Protein AF-A0A961I6G3-F1 (afdb_monomer)

pLDDT: mean 78.19, std 20.03, range [36.41, 98.75]

Radius of gyration: 23.97 Å; Cα contacts (8 Å, |Δi|>4): 385; chains: 1; bounding box: 72×30×76 Å

Nearest PDB structures (foldseek):
  5i7d-assembly1_A  TM=1.508E-01  e=1.107E+00  Homo sapiens

Secondary structure (DSSP, 8-state):
-HHHHHHHHHHHHHHHHHHHHHHH--SSPPPHHHHHHHHHHHHHHHHHHHHHHHHHHTT--S-SSHHHHHHIIIIIIIHHHHHHHHHHHHHTGGGSTT--SHHHHHHHHHHHHHHHHHHHHHHHHHHH-HHHHHHHHHTHHHHHHHHHHHHHHHHHHHHHS---HHHIIIIIIHHHHHHHHHHHHHHHT--HHHHHHHHHHHHHHHHHHHHHHHHHHHHHHHHHHHHHHHHHHHHHTS------PPPPPPPPPP-TTHHHHHHHHHHHHHHHHHHHHHHHHHHHHHHHHHHTTSS--TT-HHHHHHIIIIIHHHHHHHHHHHHHHHHHHHHS--

Structure (mmCIF, N/CA/C/O backbone):
data_AF-A0A961I6G3-F1
#
_entry.id   AF-A0A961I6G3-F1
#
loop_
_atom_site.group_PDB
_atom_site.id
_atom_site.type_symbol
_atom_site.label_atom_id
_atom_site.label_alt_id
_atom_site.label_comp_id
_atom_site.label_asym_id
_atom_site.label_entity_id
_atom_site.label_seq_id
_atom_site.pdbx_PDB_ins_code
_atom_site.Cartn_x
_atom_site.Cartn_y
_atom_site.Cartn_z
_atom_site.occupancy
_atom_site.B_iso_or_equiv
_atom_site.auth_seq_id
_atom_site.auth_comp_id
_atom_site.auth_asym_id
_atom_site.auth_atom_id
_atom_site.pdbx_PDB_model_num
ATOM 1 N N . MET A 1 1 ? -12.348 -12.747 -27.873 1.00 59.53 1 MET A N 1
ATOM 2 C CA . MET A 1 1 ? -11.809 -13.654 -26.832 1.00 59.53 1 MET A CA 1
ATOM 3 C C . MET A 1 1 ? -10.531 -13.118 -26.191 1.00 59.53 1 MET A C 1
ATOM 5 O O . MET A 1 1 ? -10.497 -13.062 -24.972 1.00 59.53 1 MET A O 1
ATOM 9 N N . ALA A 1 2 ? -9.532 -12.653 -26.958 1.00 74.25 2 ALA A N 1
ATOM 10 C CA . ALA A 1 2 ? -8.276 -12.124 -26.400 1.00 74.25 2 ALA A CA 1
ATOM 11 C C . ALA A 1 2 ? -8.464 -10.912 -25.461 1.00 74.25 2 ALA A C 1
ATOM 13 O O . ALA A 1 2 ? -7.986 -10.944 -24.335 1.00 74.25 2 ALA A O 1
ATOM 14 N N . ILE A 1 3 ? -9.236 -9.897 -25.875 1.00 76.75 3 ILE A N 1
ATOM 15 C CA . ILE A 1 3 ? -9.466 -8.681 -25.067 1.00 76.75 3 ILE A CA 1
ATOM 16 C C . ILE A 1 3 ? -10.152 -9.014 -23.736 1.00 76.75 3 ILE A C 1
ATOM 18 O O . ILE A 1 3 ? -9.684 -8.598 -22.687 1.00 76.75 3 ILE A O 1
ATOM 22 N N . VAL A 1 4 ? -11.203 -9.842 -23.760 1.00 80.31 4 VAL A N 1
ATOM 23 C CA . VAL A 1 4 ? -11.908 -10.279 -22.541 1.00 80.31 4 VAL A CA 1
ATOM 24 C C . VAL A 1 4 ? -10.962 -11.009 -21.580 1.00 80.31 4 VAL A C 1
ATOM 26 O O . VAL A 1 4 ? -10.990 -10.744 -20.383 1.00 80.31 4 VAL A O 1
ATOM 29 N N . GLY A 1 5 ? -10.094 -11.889 -22.093 1.00 80.06 5 GLY A N 1
ATOM 30 C CA . GLY A 1 5 ? -9.101 -12.594 -21.276 1.00 80.06 5 GLY A CA 1
ATOM 31 C C . GLY A 1 5 ? -8.076 -11.657 -20.631 1.00 80.06 5 GLY A C 1
ATOM 32 O O . GLY A 1 5 ? -7.777 -11.808 -19.450 1.00 80.06 5 GLY A O 1
ATOM 33 N N . LEU A 1 6 ? -7.589 -10.661 -21.375 1.00 82.00 6 LEU A N 1
ATOM 34 C CA . LEU A 1 6 ? -6.650 -9.650 -20.878 1.00 82.00 6 LEU A CA 1
ATOM 35 C C . LEU A 1 6 ? -7.291 -8.746 -19.821 1.00 82.00 6 LEU A C 1
ATOM 37 O O . LEU A 1 6 ? -6.699 -8.515 -18.771 1.00 82.00 6 LEU A O 1
ATOM 41 N N . THR A 1 7 ? -8.525 -8.293 -20.051 1.00 80.50 7 THR A N 1
ATOM 42 C CA . THR A 1 7 ? -9.262 -7.488 -19.073 1.00 80.50 7 THR A CA 1
ATOM 43 C C . THR A 1 7 ? -9.502 -8.271 -17.783 1.00 80.50 7 THR A C 1
ATOM 45 O O . THR A 1 7 ? -9.266 -7.749 -16.698 1.00 80.50 7 THR A O 1
ATOM 48 N N . LEU A 1 8 ? -9.911 -9.541 -17.868 1.00 85.00 8 LEU A N 1
ATOM 49 C CA . LEU A 1 8 ? -10.091 -10.375 -16.677 1.00 85.00 8 LEU A CA 1
ATOM 50 C C . LEU A 1 8 ? -8.774 -10.599 -15.929 1.00 85.00 8 LEU A C 1
ATOM 52 O O . LEU A 1 8 ? -8.754 -10.482 -14.707 1.00 85.00 8 LEU A O 1
ATOM 56 N N . LEU A 1 9 ? -7.680 -10.873 -16.644 1.00 85.00 9 LEU A N 1
ATOM 57 C CA . LEU A 1 9 ? -6.351 -11.033 -16.051 1.00 85.00 9 LEU A CA 1
ATOM 58 C C . LEU A 1 9 ? -5.880 -9.757 -15.342 1.00 85.00 9 LEU A C 1
ATOM 60 O O . LEU A 1 9 ? -5.247 -9.840 -14.292 1.00 85.00 9 LEU A O 1
ATOM 64 N N . ALA A 1 10 ? -6.215 -8.588 -15.886 1.00 86.81 10 ALA A N 1
ATOM 65 C CA . ALA A 1 10 ? -5.848 -7.315 -15.291 1.00 86.81 10 ALA A CA 1
ATOM 66 C C . ALA A 1 10 ? -6.634 -7.009 -14.001 1.00 86.81 10 ALA A C 1
ATOM 68 O O . ALA A 1 10 ? -6.047 -6.553 -13.019 1.00 86.81 10 ALA A O 1
ATOM 69 N N . LEU A 1 11 ? -7.941 -7.305 -13.991 1.00 90.88 11 LEU A N 1
ATOM 70 C CA . LEU A 1 11 ? -8.856 -6.996 -12.884 1.00 90.88 11 LEU A CA 1
ATOM 71 C C . LEU A 1 11 ? -8.826 -8.025 -11.743 1.00 90.88 11 LEU A C 1
ATOM 73 O O . LEU A 1 11 ? -8.929 -7.669 -10.568 1.00 90.88 11 LEU A O 1
ATOM 77 N N . ALA A 1 12 ? -8.710 -9.312 -12.080 1.00 92.75 12 ALA A N 1
ATOM 78 C CA . ALA A 1 12 ? -8.834 -10.413 -11.130 1.00 92.75 12 ALA A CA 1
ATOM 79 C C . ALA A 1 12 ? -7.893 -10.339 -9.912 1.00 92.75 12 ALA A C 1
ATOM 81 O O . ALA A 1 12 ? -8.395 -10.546 -8.804 1.00 92.75 12 ALA A O 1
ATOM 82 N N . PRO A 1 13 ? -6.577 -10.056 -10.039 1.00 92.75 13 PRO A N 1
ATOM 83 C CA . PRO A 1 13 ? -5.676 -10.100 -8.888 1.00 92.75 13 PRO A CA 1
ATOM 84 C C . PRO A 1 13 ? -6.010 -9.030 -7.843 1.00 92.75 13 PRO A C 1
ATOM 86 O O . PRO A 1 13 ? -6.041 -9.334 -6.651 1.00 92.75 13 PRO A O 1
ATOM 89 N N . GLY A 1 14 ? -6.338 -7.807 -8.271 1.00 94.56 14 GLY A N 1
ATOM 90 C CA . GLY A 1 14 ? -6.717 -6.733 -7.353 1.00 94.56 14 GLY A CA 1
ATOM 91 C C . GLY A 1 14 ? -8.012 -7.051 -6.608 1.00 94.56 14 GLY A C 1
ATOM 92 O O . GLY A 1 14 ? -8.047 -6.996 -5.380 1.00 94.56 14 GLY A O 1
ATOM 93 N N . ILE A 1 15 ? -9.051 -7.489 -7.328 1.00 94.62 15 ILE A N 1
ATOM 94 C CA . ILE A 1 15 ? -10.332 -7.895 -6.724 1.00 94.62 15 ILE A CA 1
ATOM 95 C C . ILE A 1 15 ? -10.131 -9.058 -5.743 1.00 94.62 15 ILE A C 1
ATOM 97 O O . ILE A 1 15 ? -10.657 -9.034 -4.628 1.00 94.62 15 ILE A O 1
ATOM 101 N N . PHE A 1 16 ? -9.351 -10.068 -6.133 1.00 96.62 16 PHE A N 1
ATOM 102 C CA . PHE A 1 16 ? -9.040 -11.214 -5.282 1.00 96.62 16 PHE A CA 1
ATOM 103 C C . PHE A 1 16 ? -8.374 -10.784 -3.972 1.00 96.62 16 PHE A C 1
ATOM 105 O O . PHE A 1 16 ? -8.777 -11.245 -2.903 1.00 96.62 16 PHE A O 1
ATOM 112 N N . LEU A 1 17 ? -7.390 -9.884 -4.034 1.00 95.88 17 LEU A N 1
ATOM 113 C CA . LEU A 1 17 ? -6.676 -9.417 -2.849 1.00 95.88 17 LEU A CA 1
ATOM 114 C C . LEU A 1 17 ? -7.557 -8.562 -1.933 1.00 95.88 17 LEU A C 1
ATOM 116 O O . LEU A 1 17 ? -7.486 -8.728 -0.717 1.00 95.88 17 LEU A O 1
ATOM 120 N N . VAL A 1 18 ? -8.453 -7.730 -2.474 1.00 95.06 18 VAL A N 1
ATOM 121 C CA . VAL A 1 18 ? -9.451 -7.018 -1.654 1.00 95.06 18 VAL A CA 1
ATOM 122 C C . VAL A 1 18 ? -10.334 -8.001 -0.895 1.00 95.06 18 VAL A C 1
ATOM 124 O O . VAL A 1 18 ? -10.504 -7.878 0.318 1.00 95.06 18 VAL A O 1
ATOM 127 N N . ILE A 1 19 ? -10.857 -9.018 -1.586 1.00 94.19 19 ILE A N 1
ATOM 128 C CA . ILE A 1 19 ? -11.668 -10.065 -0.956 1.00 94.19 19 ILE A CA 1
ATOM 129 C C . ILE A 1 19 ? -10.848 -10.818 0.098 1.00 94.19 19 ILE A C 1
ATOM 131 O O . ILE A 1 19 ? -11.370 -11.160 1.159 1.00 94.19 19 ILE A O 1
ATOM 135 N N . TYR A 1 20 ? -9.566 -11.077 -0.169 1.00 94.69 20 TYR A N 1
ATOM 136 C CA . TYR A 1 20 ? -8.671 -11.718 0.785 1.00 94.69 20 TYR A CA 1
ATOM 137 C C . TYR A 1 20 ? -8.528 -10.892 2.069 1.00 94.69 20 TYR A C 1
ATOM 139 O O . TYR A 1 20 ? -8.772 -11.434 3.146 1.00 94.69 20 TYR A O 1
ATOM 147 N N . PHE A 1 21 ? -8.191 -9.602 1.976 1.00 94.38 21 PHE A N 1
ATOM 148 C CA . PHE A 1 21 ? -8.051 -8.727 3.145 1.00 94.38 21 PHE A CA 1
ATOM 149 C C . PHE A 1 21 ? -9.371 -8.567 3.905 1.00 94.38 21 PHE A C 1
ATOM 151 O O . PHE A 1 21 ? -9.391 -8.748 5.120 1.00 94.38 21 PHE A O 1
ATOM 158 N N . GLN A 1 22 ? -10.484 -8.356 3.198 1.00 93.75 22 GLN A N 1
ATOM 159 C CA . GLN A 1 22 ? -11.813 -8.247 3.806 1.00 93.75 22 GLN A CA 1
ATOM 160 C C . GLN A 1 22 ? -12.204 -9.507 4.593 1.00 93.75 22 GLN A C 1
ATOM 162 O O . GLN A 1 22 ? -12.814 -9.422 5.652 1.00 93.75 22 GLN A O 1
ATOM 167 N N . ARG A 1 23 ? -11.820 -10.698 4.117 1.00 91.56 23 ARG A N 1
ATOM 168 C CA . ARG A 1 23 ? -12.086 -11.964 4.823 1.00 91.56 23 ARG A CA 1
ATOM 169 C C . ARG A 1 23 ? -11.147 -12.221 6.003 1.00 91.56 23 ARG A C 1
ATOM 171 O O . ARG A 1 23 ? -11.410 -13.135 6.794 1.00 91.56 23 ARG A O 1
ATOM 178 N N . ARG A 1 24 ? -10.019 -11.508 6.082 1.00 89.25 24 ARG A N 1
ATOM 179 C CA . ARG A 1 24 ? -9.058 -11.624 7.191 1.00 89.25 24 ARG A CA 1
ATOM 180 C C . ARG A 1 24 ? -9.484 -10.837 8.410 1.00 89.25 24 ARG A C 1
ATOM 182 O O . ARG A 1 24 ? -9.159 -11.270 9.512 1.00 89.25 24 ARG A O 1
ATOM 189 N N . ASP A 1 25 ? -10.241 -9.777 8.210 1.00 86.44 25 ASP A N 1
ATOM 190 C CA . ASP A 1 25 ? -11.014 -9.176 9.272 1.00 86.44 25 ASP A CA 1
ATOM 191 C C . ASP A 1 25 ? -12.176 -10.116 9.651 1.00 86.44 25 ASP A C 1
ATOM 193 O O . ASP A 1 25 ? -13.064 -10.458 8.861 1.00 86.44 25 ASP A O 1
ATOM 197 N N . ARG A 1 26 ? -12.072 -10.674 10.857 1.00 82.44 26 ARG A N 1
ATOM 198 C CA . ARG A 1 26 ? -12.983 -11.705 11.375 1.00 82.44 26 ARG A CA 1
ATOM 199 C C . ARG A 1 26 ? -13.842 -11.204 12.523 1.00 82.44 26 ARG A C 1
ATOM 201 O O . ARG A 1 26 ? -14.795 -11.902 12.864 1.00 82.44 26 ARG A O 1
ATOM 208 N N . VAL A 1 27 ? -13.487 -10.067 13.116 1.00 83.94 27 VAL A N 1
ATOM 209 C CA . VAL A 1 27 ? -14.121 -9.562 14.335 1.00 83.94 27 VAL A CA 1
ATOM 210 C C . VAL A 1 27 ? -15.207 -8.571 13.953 1.00 83.94 27 VAL A C 1
ATOM 212 O O . VAL A 1 27 ? -16.373 -8.817 14.261 1.00 83.94 27 VAL A O 1
ATOM 215 N N . GLN A 1 28 ? -14.848 -7.526 13.206 1.00 83.81 28 GLN A N 1
ATOM 216 C CA . GLN A 1 28 ? -15.746 -6.440 12.829 1.00 83.81 28 GLN A CA 1
ATOM 217 C C . GLN A 1 28 ? -15.673 -6.193 11.328 1.00 83.81 28 GLN A C 1
ATOM 219 O O . GLN A 1 28 ? -15.137 -5.202 10.882 1.00 83.81 28 GLN A O 1
ATOM 224 N N . ARG A 1 29 ? -16.244 -7.112 10.538 1.00 86.19 29 ARG A N 1
ATOM 225 C CA . ARG A 1 29 ? -16.142 -7.044 9.073 1.00 86.19 29 ARG A CA 1
ATOM 226 C C . ARG A 1 29 ? -16.539 -5.687 8.506 1.00 86.19 29 ARG A C 1
ATOM 228 O O . ARG A 1 29 ? -17.728 -5.355 8.492 1.00 86.19 29 ARG A O 1
ATOM 235 N N . GLU A 1 30 ? -15.572 -5.047 7.864 1.00 90.38 30 GLU A N 1
ATOM 236 C CA . GLU A 1 30 ? -15.793 -3.753 7.232 1.00 90.38 30 GLU A CA 1
ATOM 237 C C . GLU A 1 30 ? -16.855 -3.780 6.115 1.00 90.38 30 GLU A C 1
ATOM 239 O O . GLU A 1 30 ? -16.926 -4.720 5.299 1.00 90.38 30 GLU A O 1
ATOM 244 N N . PRO A 1 31 ? -17.705 -2.736 6.030 1.00 92.62 31 PRO A N 1
ATOM 245 C CA . PRO A 1 31 ? -18.763 -2.674 5.040 1.00 92.62 31 PRO A CA 1
ATOM 246 C C . PRO A 1 31 ? -18.191 -2.524 3.631 1.00 92.62 31 PRO A C 1
ATOM 248 O O . PRO A 1 31 ? -17.407 -1.621 3.324 1.00 92.62 31 PRO A O 1
ATOM 251 N N . TRP A 1 32 ? -18.707 -3.340 2.708 1.00 94.75 32 TRP A N 1
ATOM 252 C CA . TRP A 1 32 ? -18.303 -3.316 1.299 1.00 94.75 32 TRP A CA 1
ATOM 253 C C . TRP A 1 32 ? -18.389 -1.934 0.654 1.00 94.75 32 TRP A C 1
ATOM 255 O O . TRP A 1 32 ? -17.599 -1.633 -0.232 1.00 94.75 32 TRP A O 1
ATOM 265 N N . LYS A 1 33 ? -19.312 -1.075 1.098 1.00 96.81 33 LYS A N 1
ATOM 266 C CA . LYS A 1 33 ? -19.451 0.283 0.565 1.00 96.81 33 LYS A CA 1
ATOM 267 C C . LYS A 1 33 ? -18.154 1.084 0.698 1.00 96.81 33 LYS A C 1
ATOM 269 O O . LYS A 1 33 ? -17.743 1.707 -0.277 1.00 96.81 33 LYS A O 1
ATOM 274 N N . VAL A 1 34 ? -17.520 1.070 1.871 1.00 97.25 34 VAL A N 1
ATOM 275 C CA . VAL A 1 34 ? -16.289 1.838 2.094 1.00 97.25 34 VAL A CA 1
ATOM 276 C C . VAL A 1 34 ? -15.143 1.206 1.310 1.00 97.25 34 VAL A C 1
ATOM 278 O O . VAL A 1 34 ? -14.463 1.910 0.576 1.00 97.25 34 VAL A O 1
ATOM 281 N N . ILE A 1 35 ? -15.018 -0.124 1.350 1.00 98.00 35 ILE A N 1
ATOM 282 C CA . ILE A 1 35 ? -13.998 -0.879 0.605 1.00 98.00 35 ILE A CA 1
ATOM 283 C C . ILE A 1 35 ? -14.060 -0.586 -0.903 1.00 98.00 35 ILE A C 1
ATOM 285 O O . ILE A 1 35 ? -13.041 -0.271 -1.515 1.00 98.00 35 ILE A O 1
ATOM 289 N N . ILE A 1 36 ? -15.252 -0.667 -1.506 1.00 98.25 36 ILE A N 1
ATOM 290 C CA . ILE A 1 36 ? -15.461 -0.427 -2.940 1.00 98.25 36 ILE A CA 1
ATOM 291 C C . ILE A 1 36 ? -15.111 1.018 -3.290 1.00 98.25 36 ILE A C 1
ATOM 293 O O . ILE A 1 36 ? -14.442 1.250 -4.290 1.00 98.25 36 ILE A O 1
ATOM 297 N N . ILE A 1 37 ? -15.525 2.000 -2.486 1.00 98.38 37 ILE A N 1
ATOM 298 C CA . ILE A 1 37 ? -15.200 3.399 -2.782 1.00 98.38 37 ILE A CA 1
ATOM 299 C C . ILE A 1 37 ? -13.697 3.655 -2.609 1.00 98.38 37 ILE A C 1
ATOM 301 O O . ILE A 1 37 ? -13.117 4.319 -3.463 1.00 98.38 37 ILE A O 1
ATOM 305 N N . SER A 1 38 ? -13.042 3.102 -1.584 1.00 98.44 38 SER A N 1
ATOM 306 C CA . SER A 1 38 ? -11.582 3.189 -1.431 1.00 98.44 38 SER A CA 1
ATOM 307 C C . SER A 1 38 ? -10.863 2.583 -2.636 1.00 98.44 38 SER A C 1
ATOM 309 O O . SER A 1 38 ? -9.941 3.200 -3.161 1.00 98.44 38 SER A O 1
ATOM 311 N N . PHE A 1 39 ? -11.327 1.433 -3.131 1.00 98.62 39 PHE A N 1
ATOM 312 C CA . PHE A 1 39 ? -10.819 0.818 -4.358 1.00 98.62 39 PHE A CA 1
ATOM 313 C C . PHE A 1 39 ? -11.010 1.724 -5.581 1.00 98.62 39 PHE A C 1
ATOM 315 O O . PHE A 1 39 ? -10.061 1.979 -6.313 1.00 98.62 39 PHE A O 1
ATOM 322 N N . LEU A 1 40 ? -12.211 2.263 -5.800 1.00 98.56 40 LEU A N 1
ATOM 323 C CA . LEU A 1 40 ? -12.485 3.132 -6.950 1.00 98.56 40 LEU A CA 1
ATOM 324 C C . LEU A 1 40 ? -11.690 4.443 -6.897 1.00 98.56 40 LEU A C 1
ATOM 326 O O . LEU A 1 40 ? -11.189 4.897 -7.922 1.00 98.56 40 LEU A O 1
ATOM 330 N N . LEU A 1 41 ? -11.541 5.039 -5.712 1.00 98.12 41 LEU A N 1
ATOM 331 C CA . LEU A 1 41 ? -10.713 6.227 -5.520 1.00 98.12 41 LEU A CA 1
ATOM 332 C C . LEU A 1 41 ? -9.231 5.917 -5.740 1.00 98.12 41 LEU A C 1
ATOM 334 O O . LEU A 1 41 ? -8.549 6.707 -6.377 1.00 98.12 41 LEU A O 1
ATOM 338 N N . GLY A 1 42 ? -8.744 4.766 -5.272 1.00 98.31 42 GLY A N 1
ATOM 339 C CA . GLY A 1 42 ? -7.376 4.322 -5.536 1.00 98.31 42 GLY A CA 1
ATOM 340 C C . GLY A 1 42 ? -7.110 4.069 -7.019 1.00 98.31 42 GLY A C 1
ATOM 341 O O . GLY A 1 42 ? -6.068 4.458 -7.532 1.00 98.31 42 GLY A O 1
ATOM 342 N N . ALA A 1 43 ? -8.073 3.492 -7.741 1.00 98.06 43 ALA A N 1
ATOM 343 C CA . ALA A 1 43 ? -7.992 3.372 -9.194 1.00 98.06 43 ALA A CA 1
ATOM 344 C C . ALA A 1 43 ? -7.922 4.755 -9.858 1.00 98.06 43 ALA A C 1
ATOM 346 O O . ALA A 1 43 ? -7.093 4.980 -10.731 1.00 98.06 43 ALA A O 1
ATOM 347 N N . LEU A 1 44 ? -8.742 5.713 -9.413 1.00 96.38 44 LEU A N 1
ATOM 348 C CA . LEU A 1 44 ? -8.730 7.073 -9.951 1.00 96.38 44 LEU A CA 1
ATOM 349 C C . LEU A 1 44 ? -7.386 7.786 -9.731 1.00 96.38 44 LEU A C 1
ATOM 351 O O . LEU A 1 44 ? -6.954 8.544 -10.600 1.00 96.38 44 LEU A O 1
ATOM 355 N N . THR A 1 45 ? -6.708 7.549 -8.604 1.00 95.75 45 THR A N 1
ATOM 356 C CA . THR A 1 45 ? -5.433 8.216 -8.317 1.00 95.75 45 THR A CA 1
ATOM 357 C C . THR A 1 45 ? -4.268 7.738 -9.184 1.00 95.75 45 THR A C 1
ATOM 359 O O . THR A 1 45 ? -3.276 8.454 -9.251 1.00 95.75 45 THR A O 1
ATOM 362 N N . VAL A 1 46 ? -4.396 6.637 -9.935 1.00 95.44 46 VAL A N 1
ATOM 363 C CA . VAL A 1 46 ? -3.423 6.259 -10.986 1.00 95.44 46 VAL A CA 1
ATOM 364 C C . VAL A 1 46 ? -3.332 7.329 -12.064 1.00 95.44 46 VAL A C 1
ATOM 366 O O . VAL A 1 46 ? -2.245 7.658 -12.516 1.00 95.44 46 VAL A O 1
ATOM 369 N N . ILE A 1 47 ? -4.467 7.913 -12.458 1.00 93.00 47 ILE A N 1
ATOM 370 C CA . ILE A 1 47 ? -4.492 8.965 -13.484 1.00 93.00 47 ILE A CA 1
ATOM 371 C C . ILE A 1 47 ? -3.741 10.202 -12.980 1.00 93.00 47 ILE A C 1
ATOM 373 O O . ILE A 1 47 ? -3.002 10.836 -13.729 1.00 93.00 47 ILE A O 1
ATOM 377 N N . LEU A 1 48 ? -3.914 10.529 -11.696 1.00 88.31 48 LEU A N 1
ATOM 378 C CA . LEU A 1 48 ? -3.181 11.614 -11.052 1.00 88.31 48 LEU A CA 1
ATOM 379 C C . LEU A 1 48 ? -1.682 11.302 -10.957 1.00 88.31 48 LEU A C 1
ATOM 381 O O . LEU A 1 48 ? -0.880 12.178 -11.263 1.00 88.31 48 LEU A O 1
ATOM 385 N N . ALA A 1 49 ? -1.316 10.080 -10.560 1.00 92.25 49 ALA A N 1
ATOM 386 C CA . ALA A 1 49 ? 0.075 9.648 -10.471 1.00 92.25 49 ALA A CA 1
ATOM 387 C C . ALA A 1 49 ? 0.768 9.744 -11.835 1.00 92.25 49 ALA A C 1
ATOM 389 O O . ALA A 1 49 ? 1.747 10.469 -11.958 1.00 92.25 49 ALA A O 1
ATOM 390 N N . ALA A 1 50 ? 0.161 9.174 -12.881 1.00 90.81 50 ALA A N 1
ATOM 391 C CA . ALA A 1 50 ? 0.673 9.247 -14.246 1.00 90.81 50 ALA A CA 1
ATOM 392 C C . ALA A 1 50 ? 0.850 10.697 -14.730 1.00 90.81 50 ALA A C 1
ATOM 394 O O . ALA A 1 50 ? 1.871 11.036 -15.320 1.00 90.81 50 ALA A O 1
ATOM 395 N N . ALA A 1 51 ? -0.112 11.588 -14.458 1.00 87.25 51 ALA A N 1
ATOM 396 C CA . ALA A 1 51 ? 0.009 12.998 -14.834 1.00 87.25 51 ALA A CA 1
ATOM 397 C C . ALA A 1 51 ? 1.167 13.709 -14.109 1.00 87.25 51 ALA A C 1
ATOM 399 O O . ALA A 1 51 ? 1.858 14.530 -14.712 1.00 87.25 51 ALA A O 1
ATOM 400 N N . LEU A 1 52 ? 1.379 13.404 -12.825 1.00 86.31 52 LEU A N 1
ATOM 401 C CA . LEU A 1 52 ? 2.482 13.954 -12.037 1.00 86.31 52 LEU A CA 1
ATOM 402 C C . LEU A 1 52 ? 3.832 13.384 -12.480 1.00 86.31 52 LEU A C 1
ATOM 404 O O . LEU A 1 52 ? 4.787 14.140 -12.606 1.00 86.31 52 LEU A O 1
ATOM 408 N N . GLU A 1 53 ? 3.909 12.085 -12.751 1.00 88.38 53 GLU A N 1
ATOM 409 C CA . GLU A 1 53 ? 5.112 11.420 -13.254 1.00 88.38 53 GLU A CA 1
ATOM 410 C C . GLU A 1 53 ? 5.532 11.987 -14.610 1.00 88.38 53 GLU A C 1
ATOM 412 O O . GLU A 1 53 ? 6.682 12.387 -14.757 1.00 88.38 53 GLU A O 1
ATOM 417 N N . ILE A 1 54 ? 4.594 12.144 -15.554 1.00 87.38 54 ILE A N 1
ATOM 418 C CA . ILE A 1 54 ? 4.852 12.793 -16.852 1.00 87.38 54 ILE A CA 1
ATOM 419 C C . ILE A 1 54 ? 5.361 14.226 -16.652 1.00 87.38 54 ILE A C 1
ATOM 421 O O . ILE A 1 54 ? 6.305 14.649 -17.313 1.00 87.38 54 ILE A O 1
ATOM 425 N N . ALA A 1 55 ? 4.767 14.989 -15.731 1.00 83.00 55 ALA A N 1
ATOM 426 C CA . ALA A 1 55 ? 5.193 16.362 -15.468 1.00 83.00 55 ALA A CA 1
ATOM 427 C C . ALA A 1 55 ? 6.580 16.461 -14.804 1.00 83.00 55 ALA A C 1
ATOM 429 O O . ALA A 1 55 ? 7.257 17.473 -14.974 1.00 83.00 55 ALA A O 1
ATOM 430 N N . LEU A 1 56 ? 6.982 15.451 -14.026 1.00 81.38 56 LEU A N 1
ATOM 431 C CA . LEU A 1 56 ? 8.253 15.421 -13.295 1.00 81.38 56 LEU A CA 1
ATOM 432 C C . LEU A 1 56 ? 9.405 14.831 -14.117 1.00 81.38 56 LEU A C 1
ATOM 434 O O . LEU A 1 56 ? 10.539 15.262 -13.928 1.00 81.38 56 LEU A O 1
ATOM 438 N N . LEU A 1 57 ? 9.122 13.866 -14.994 1.00 80.88 57 LEU A N 1
ATOM 439 C CA . LEU A 1 57 ? 10.108 13.218 -15.868 1.00 80.88 57 LEU A CA 1
ATOM 440 C C . LEU A 1 57 ? 10.254 13.937 -17.217 1.00 80.88 57 LEU A C 1
ATOM 442 O O . LEU A 1 57 ? 11.333 13.938 -17.795 1.00 80.88 57 LEU A O 1
ATOM 446 N N . GLY A 1 58 ? 9.200 14.595 -17.710 1.00 74.62 58 GLY A N 1
ATOM 447 C CA . GLY A 1 58 ? 9.222 15.234 -19.025 1.00 74.62 58 GLY A CA 1
ATOM 448 C C . GLY A 1 58 ? 9.412 14.219 -20.159 1.00 74.62 58 GLY A C 1
ATOM 449 O O . GLY A 1 58 ? 8.791 13.159 -20.149 1.00 74.62 58 GLY A O 1
ATOM 450 N N . ASP A 1 59 ? 10.256 14.571 -21.134 1.00 68.00 59 ASP A N 1
ATOM 451 C CA . ASP A 1 59 ? 10.650 13.693 -22.249 1.00 68.00 59 ASP A CA 1
ATOM 452 C C . ASP A 1 59 ? 11.867 12.805 -21.905 1.00 68.00 59 ASP A C 1
ATOM 454 O O . ASP A 1 59 ? 12.306 12.018 -22.747 1.00 68.00 59 ASP A O 1
ATOM 458 N N . ASP A 1 60 ? 12.445 12.953 -20.705 1.00 61.06 60 ASP A N 1
ATOM 459 C CA . ASP A 1 60 ? 13.629 12.197 -20.300 1.00 61.06 60 ASP A CA 1
ATOM 460 C C . ASP A 1 60 ? 13.264 10.742 -19.976 1.00 61.06 60 ASP A C 1
ATOM 462 O O . ASP A 1 60 ? 12.246 10.440 -19.346 1.00 61.06 60 ASP A O 1
ATOM 466 N N . ASP A 1 61 ? 14.136 9.825 -20.397 1.00 70.12 61 ASP A N 1
ATOM 467 C CA . ASP A 1 61 ? 14.058 8.421 -20.002 1.00 70.12 61 ASP A CA 1
ATOM 468 C C . ASP A 1 61 ? 14.364 8.286 -18.499 1.00 70.12 61 ASP A C 1
ATOM 470 O O . ASP A 1 61 ? 14.944 9.183 -17.884 1.00 70.12 61 ASP A O 1
ATOM 474 N N . PHE A 1 62 ? 14.037 7.149 -17.883 1.00 77.88 62 PHE A N 1
ATOM 475 C CA . PHE A 1 62 ? 14.172 6.943 -16.431 1.00 77.88 62 PHE A CA 1
ATOM 476 C C . PHE A 1 62 ? 15.610 7.048 -15.877 1.00 77.88 62 PHE A C 1
ATOM 478 O O . PHE A 1 62 ? 15.815 6.874 -14.674 1.00 77.88 62 PHE A O 1
ATOM 485 N N . GLY A 1 63 ? 16.596 7.349 -16.717 1.00 78.62 63 GLY A N 1
ATOM 486 C CA . GLY A 1 63 ? 18.016 7.374 -16.414 1.00 78.62 63 GLY A CA 1
ATOM 487 C C . GLY A 1 63 ? 18.757 6.302 -17.201 1.00 78.62 63 GLY A C 1
ATOM 488 O O . GLY A 1 63 ? 18.251 5.204 -17.416 1.00 78.62 63 GLY A O 1
ATOM 489 N N . SER A 1 64 ? 19.984 6.610 -17.612 1.00 81.81 64 SER A N 1
ATOM 490 C CA . SER A 1 64 ? 20.830 5.692 -18.390 1.00 81.81 64 SER A CA 1
ATOM 491 C C . SER A 1 64 ? 21.726 4.819 -17.507 1.00 81.81 64 SER A C 1
ATOM 493 O O . SER A 1 64 ? 22.239 3.785 -17.938 1.00 81.81 64 SER A O 1
ATOM 495 N N . THR A 1 65 ? 21.912 5.230 -16.252 1.00 85.94 65 THR A N 1
ATOM 496 C CA . THR A 1 65 ? 22.718 4.522 -15.256 1.00 85.94 65 THR A CA 1
ATOM 497 C C . THR A 1 65 ? 21.851 3.983 -14.118 1.00 85.94 65 THR A C 1
ATOM 499 O O . THR A 1 65 ? 20.773 4.500 -13.836 1.00 85.94 65 THR A O 1
ATOM 502 N N . ILE A 1 66 ? 22.329 2.956 -13.404 1.00 83.69 66 ILE A N 1
ATOM 503 C CA . ILE A 1 66 ? 21.600 2.393 -12.251 1.00 83.69 66 ILE A CA 1
ATOM 504 C C . ILE A 1 66 ? 21.304 3.443 -11.161 1.00 83.69 66 ILE A C 1
ATOM 506 O O . ILE A 1 66 ? 20.193 3.421 -10.633 1.00 83.69 66 ILE A O 1
ATOM 510 N N . PRO A 1 67 ? 22.221 4.367 -10.803 1.00 84.75 67 PRO A N 1
ATOM 511 C CA . PRO A 1 67 ? 21.905 5.430 -9.849 1.00 84.75 67 PRO A CA 1
ATOM 512 C C . PRO A 1 67 ? 20.808 6.388 -10.328 1.00 84.75 67 PRO A C 1
ATOM 514 O O . PRO A 1 67 ? 19.951 6.755 -9.528 1.00 84.75 67 PRO A O 1
ATOM 517 N N . GLU A 1 68 ? 20.810 6.769 -11.608 1.00 84.31 68 GLU A N 1
ATOM 518 C CA . GLU A 1 68 ? 19.762 7.622 -12.193 1.00 84.31 68 GLU A CA 1
ATOM 519 C C . GLU A 1 68 ? 18.414 6.894 -12.212 1.00 84.31 68 GLU A C 1
ATOM 521 O O . GLU A 1 68 ? 17.420 7.433 -11.730 1.00 84.31 68 GLU A O 1
ATOM 526 N N . LEU A 1 69 ? 18.406 5.626 -12.641 1.00 85.81 69 LEU A N 1
ATOM 527 C CA . LEU A 1 69 ? 17.227 4.765 -12.581 1.00 85.81 69 LEU A CA 1
ATOM 528 C C . LEU A 1 69 ? 16.692 4.658 -11.151 1.00 85.81 69 LEU A C 1
ATOM 530 O O . LEU A 1 69 ? 15.499 4.828 -10.915 1.00 85.81 69 LEU A O 1
ATOM 534 N N . ALA A 1 70 ? 17.563 4.411 -10.173 1.00 86.00 70 ALA A N 1
ATOM 535 C CA . ALA A 1 70 ? 17.169 4.343 -8.773 1.00 86.00 70 ALA A CA 1
ATOM 536 C C . ALA A 1 70 ? 16.591 5.670 -8.273 1.00 86.00 70 ALA A C 1
ATOM 538 O O . ALA A 1 70 ? 15.582 5.669 -7.572 1.00 86.00 70 ALA A O 1
ATOM 539 N N . PHE A 1 71 ? 17.171 6.803 -8.657 1.00 85.19 71 PHE A N 1
ATOM 540 C CA . PHE A 1 71 ? 16.616 8.105 -8.314 1.00 85.19 71 PHE A CA 1
ATOM 541 C C . PHE A 1 71 ? 15.184 8.261 -8.848 1.00 85.19 71 PHE A C 1
ATOM 543 O O . PHE A 1 71 ? 14.274 8.548 -8.066 1.00 85.19 71 PHE A O 1
ATOM 550 N N . SER A 1 72 ? 14.967 7.986 -10.136 1.00 85.12 72 SER A N 1
ATOM 551 C CA . SER A 1 72 ? 13.653 8.081 -10.783 1.00 85.12 72 SER A CA 1
ATOM 552 C C . SER A 1 72 ? 12.635 7.126 -10.156 1.00 85.12 72 SER A C 1
ATOM 554 O O . SER A 1 72 ? 11.522 7.524 -9.812 1.00 85.12 72 SER A O 1
ATOM 556 N N . MET A 1 73 ? 13.026 5.871 -9.925 1.00 91.25 73 MET A N 1
ATOM 557 C CA . MET A 1 73 ? 12.134 4.848 -9.378 1.00 91.25 73 MET A CA 1
ATOM 558 C C . MET A 1 73 ? 11.729 5.120 -7.927 1.00 91.25 73 MET A C 1
ATOM 560 O O . MET A 1 73 ? 10.591 4.838 -7.561 1.00 91.25 73 MET A O 1
ATOM 564 N N . PHE A 1 74 ? 12.620 5.663 -7.092 1.00 88.75 74 PHE A N 1
ATOM 565 C CA . PHE A 1 74 ? 12.315 5.936 -5.683 1.00 88.75 74 PHE A CA 1
ATOM 566 C C . PHE A 1 74 ? 11.662 7.301 -5.466 1.00 88.75 74 PHE A C 1
ATOM 568 O O . PHE A 1 74 ? 10.659 7.391 -4.760 1.00 88.75 74 PHE A O 1
ATOM 575 N N . LEU A 1 75 ? 12.252 8.370 -6.008 1.00 86.19 75 LEU A N 1
ATOM 576 C CA . LEU A 1 75 ? 11.861 9.740 -5.667 1.00 86.19 75 LEU A CA 1
ATOM 577 C C . LEU A 1 75 ? 10.819 10.335 -6.603 1.00 86.19 75 LEU A C 1
ATOM 579 O O . LEU A 1 75 ? 10.209 11.337 -6.238 1.00 86.19 75 LEU A O 1
ATOM 583 N N . ILE A 1 76 ? 10.598 9.729 -7.767 1.00 84.81 76 ILE A N 1
ATOM 584 C CA . ILE A 1 76 ? 9.552 10.166 -8.687 1.00 84.81 76 ILE A CA 1
ATOM 585 C C . ILE A 1 76 ? 8.426 9.140 -8.667 1.00 84.81 76 ILE A C 1
ATOM 587 O O . ILE A 1 76 ? 7.411 9.396 -8.030 1.00 84.81 76 ILE A O 1
ATOM 591 N N . VAL A 1 77 ? 8.632 7.954 -9.244 1.00 93.75 77 VAL A N 1
ATOM 592 C CA . VAL A 1 77 ? 7.566 6.952 -9.421 1.00 93.75 77 VAL A CA 1
ATOM 593 C C . VAL A 1 77 ? 7.021 6.468 -8.071 1.00 93.75 77 VAL A C 1
ATOM 595 O O . VAL A 1 77 ? 5.886 6.768 -7.704 1.00 93.75 77 VAL A O 1
ATOM 598 N N . ALA A 1 78 ? 7.840 5.796 -7.252 1.00 95.38 78 ALA A N 1
ATOM 599 C CA . ALA A 1 78 ? 7.354 5.224 -5.996 1.00 95.38 78 ALA A CA 1
ATOM 600 C C . ALA A 1 78 ? 6.835 6.289 -5.018 1.00 95.38 78 ALA A C 1
ATOM 602 O O . ALA A 1 78 ? 5.808 6.079 -4.372 1.00 95.38 78 ALA A O 1
ATOM 603 N N . LEU A 1 79 ? 7.504 7.442 -4.915 1.00 91.31 79 LEU A N 1
ATOM 604 C CA . LEU A 1 79 ? 7.041 8.546 -4.073 1.00 91.31 79 LEU A CA 1
ATOM 605 C C . LEU A 1 79 ? 5.657 9.047 -4.498 1.00 91.31 79 LEU A C 1
ATOM 607 O O . LEU A 1 79 ? 4.766 9.148 -3.651 1.00 91.31 79 LEU A O 1
ATOM 611 N N . VAL A 1 80 ? 5.472 9.363 -5.782 1.00 92.25 80 VAL A N 1
ATOM 612 C CA . VAL A 1 80 ? 4.215 9.915 -6.305 1.00 92.25 80 VAL A CA 1
ATOM 613 C C . VAL A 1 80 ? 3.078 8.920 -6.129 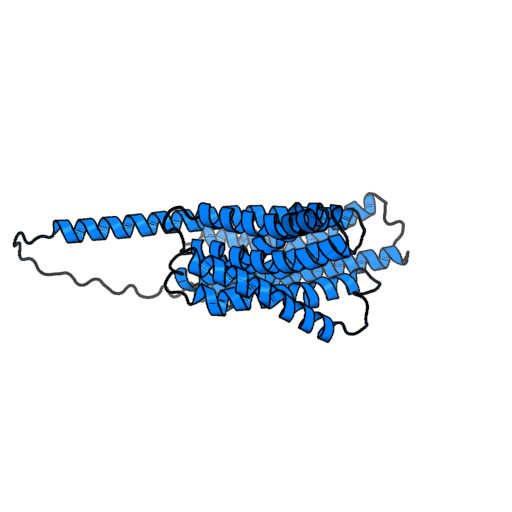1.00 92.25 80 VAL A C 1
ATOM 615 O O . VAL A 1 80 ? 2.019 9.281 -5.607 1.00 92.25 80 VAL A O 1
ATOM 618 N N . GLU A 1 81 ? 3.293 7.661 -6.494 1.00 98.19 81 GLU A N 1
ATOM 619 C CA . GLU A 1 81 ? 2.251 6.653 -6.385 1.00 98.19 81 GLU A CA 1
ATOM 620 C C . GLU A 1 81 ? 1.851 6.353 -4.936 1.00 98.19 81 GLU A C 1
ATOM 622 O O . GLU A 1 81 ? 0.662 6.252 -4.620 1.00 98.19 81 GLU A O 1
ATOM 627 N N . GLU A 1 82 ? 2.823 6.190 -4.032 1.00 97.81 82 GLU A N 1
ATOM 628 C CA . GLU A 1 82 ? 2.52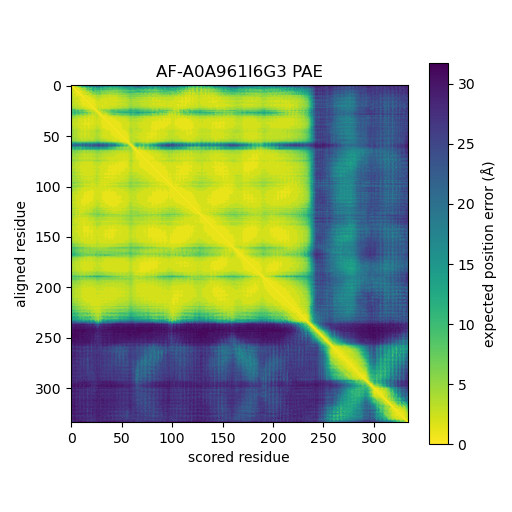9 5.893 -2.628 1.00 97.81 82 GLU A CA 1
ATOM 629 C C . GLU A 1 82 ? 1.871 7.091 -1.931 1.00 97.81 82 GLU A C 1
ATOM 631 O O . GLU A 1 82 ? 0.958 6.907 -1.121 1.00 97.81 82 GLU A O 1
ATOM 636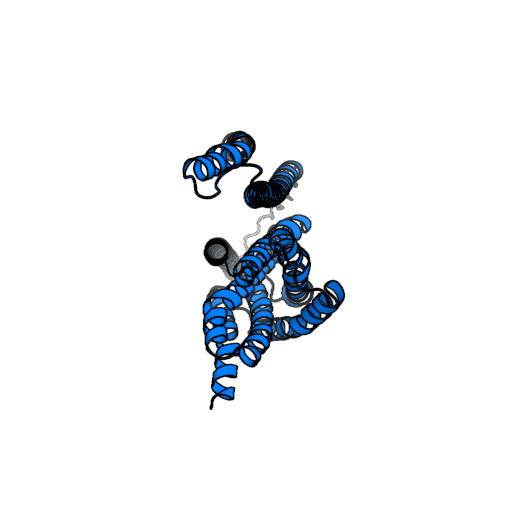 N N . LEU A 1 83 ? 2.230 8.327 -2.305 1.00 93.06 83 LEU A N 1
ATOM 637 C CA . LEU A 1 83 ? 1.501 9.525 -1.883 1.00 93.06 83 LEU A CA 1
ATOM 638 C C . LEU A 1 83 ? 0.063 9.530 -2.414 1.00 93.06 83 LEU A C 1
ATOM 640 O O . LEU A 1 83 ? -0.867 9.815 -1.660 1.00 93.06 83 LEU A O 1
ATOM 644 N N . CYS A 1 84 ? -0.152 9.168 -3.677 1.00 94.06 84 CYS A N 1
ATOM 645 C CA . CYS A 1 84 ? -1.483 9.069 -4.275 1.00 94.06 84 CYS A CA 1
ATOM 646 C C . CYS A 1 84 ? -2.373 8.043 -3.555 1.00 94.06 84 CYS A C 1
ATOM 648 O O . CYS A 1 84 ? -3.553 8.306 -3.304 1.00 94.06 84 CYS A O 1
ATOM 650 N N . LYS A 1 85 ? -1.816 6.894 -3.159 1.00 97.81 85 LYS A N 1
ATOM 651 C CA . LYS A 1 85 ? -2.514 5.884 -2.341 1.00 97.81 85 LYS A CA 1
ATOM 652 C C . LYS A 1 85 ? -2.795 6.431 -0.937 1.00 97.81 85 LYS A C 1
ATOM 654 O O . LYS A 1 85 ? -3.926 6.340 -0.454 1.00 97.81 85 LYS A O 1
ATOM 659 N N . LEU A 1 86 ? -1.805 7.076 -0.314 1.00 95.06 86 LEU A N 1
ATOM 660 C CA . LEU A 1 86 ? -1.941 7.735 0.986 1.00 95.06 86 LEU A CA 1
ATOM 661 C C . LEU A 1 86 ? -3.069 8.775 0.991 1.00 95.06 86 LEU A C 1
ATOM 663 O O . LEU A 1 86 ? -3.812 8.839 1.969 1.00 95.06 86 LEU A O 1
ATOM 667 N N . LEU A 1 87 ? -3.248 9.552 -0.084 1.00 92.38 87 LEU A N 1
ATOM 668 C CA . LEU A 1 87 ? -4.334 10.533 -0.188 1.00 92.38 87 LEU A CA 1
ATOM 669 C C . LEU A 1 87 ? -5.707 9.876 -0.001 1.00 92.38 87 LEU A C 1
ATOM 671 O O . LEU A 1 87 ? -6.532 10.368 0.769 1.00 92.38 87 LEU A O 1
ATOM 675 N N . VAL A 1 88 ? -5.949 8.734 -0.644 1.00 97.31 88 VAL A N 1
ATOM 676 C CA . VAL A 1 88 ? -7.214 8.001 -0.490 1.00 97.31 88 VAL A CA 1
ATOM 677 C C . VAL A 1 88 ? -7.367 7.488 0.939 1.00 97.31 88 VAL A C 1
ATOM 679 O O . VAL A 1 88 ? -8.412 7.676 1.564 1.00 97.31 88 VAL A O 1
ATOM 682 N N . ILE A 1 89 ? -6.319 6.878 1.489 1.00 97.00 89 ILE A N 1
ATOM 683 C CA . ILE A 1 89 ? -6.380 6.274 2.822 1.00 97.00 89 ILE A CA 1
ATOM 684 C C . ILE A 1 89 ? -6.615 7.351 3.885 1.00 97.00 89 ILE A C 1
ATOM 686 O O . ILE A 1 89 ? -7.556 7.246 4.669 1.00 97.00 89 ILE A O 1
ATOM 690 N N . GLN A 1 90 ? -5.811 8.412 3.881 1.00 93.44 90 GLN A N 1
ATOM 691 C CA . GLN A 1 90 ? -5.846 9.470 4.886 1.00 93.44 90 GLN A CA 1
ATOM 692 C C . GLN A 1 90 ? -7.090 10.353 4.756 1.00 93.44 90 GLN A C 1
ATOM 694 O O . GLN A 1 90 ? -7.682 10.735 5.769 1.00 93.44 90 GLN A O 1
ATOM 699 N N . PHE A 1 91 ? -7.482 10.720 3.529 1.00 93.19 91 PHE A N 1
ATOM 700 C CA . PHE A 1 91 ? -8.529 11.722 3.337 1.00 93.19 91 PHE A CA 1
ATOM 701 C C . PHE A 1 91 ? -9.929 11.141 3.139 1.00 93.19 91 PHE A C 1
ATOM 703 O O . PHE A 1 91 ? -10.902 11.853 3.409 1.00 93.19 91 PHE A O 1
ATOM 710 N N . TYR A 1 92 ? -10.045 9.873 2.736 1.00 97.25 92 TYR A N 1
ATOM 711 C CA . TYR A 1 92 ? -11.322 9.179 2.604 1.00 97.25 92 TYR A CA 1
ATOM 712 C C . TYR A 1 92 ? -11.505 8.103 3.679 1.00 97.25 92 TYR A C 1
ATOM 714 O O . TYR A 1 92 ? -12.375 8.271 4.534 1.00 97.25 92 TYR A O 1
ATOM 722 N N . SER A 1 93 ? -10.715 7.022 3.652 1.00 96.44 93 SER A N 1
ATOM 723 C CA . SER A 1 93 ? -10.982 5.821 4.462 1.00 96.44 93 SER A CA 1
ATOM 724 C C . SER A 1 93 ? -10.840 6.089 5.961 1.00 96.44 93 SER A C 1
ATOM 726 O O . SER A 1 93 ? -11.746 5.804 6.732 1.00 96.44 93 SER A O 1
ATOM 728 N N . ALA A 1 94 ? -9.751 6.738 6.375 1.00 94.81 94 ALA A N 1
ATOM 729 C CA . ALA A 1 94 ? -9.450 7.024 7.778 1.00 94.81 94 ALA A CA 1
ATOM 730 C C . ALA A 1 94 ? -10.402 8.041 8.431 1.00 94.81 94 ALA A C 1
ATOM 732 O O . ALA A 1 94 ? -10.334 8.250 9.641 1.00 94.81 94 ALA A O 1
ATOM 733 N N . ARG A 1 95 ? -11.285 8.687 7.655 1.00 96.00 95 ARG A N 1
ATOM 734 C CA . ARG A 1 95 ? -12.328 9.601 8.155 1.00 96.00 95 ARG A CA 1
ATOM 735 C C . ARG A 1 95 ? -13.697 8.949 8.280 1.00 96.00 95 ARG A C 1
ATOM 737 O O . ARG A 1 95 ? -14.661 9.615 8.656 1.00 96.00 95 ARG A O 1
ATOM 744 N N . ARG A 1 96 ? -13.804 7.675 7.916 1.00 97.06 96 ARG A N 1
ATOM 745 C CA . ARG A 1 96 ? -15.047 6.929 8.035 1.00 97.06 96 ARG A CA 1
ATOM 746 C C . ARG A 1 96 ? -15.290 6.579 9.503 1.00 97.06 96 ARG A C 1
ATOM 748 O O . ARG A 1 96 ? -14.322 6.292 10.210 1.00 97.06 96 ARG A O 1
ATOM 755 N N . PRO A 1 97 ? -16.544 6.653 9.980 1.00 94.75 97 PRO A N 1
ATOM 756 C CA . PRO A 1 97 ? -16.877 6.189 11.321 1.00 94.75 97 PRO A CA 1
ATOM 757 C C . PRO A 1 97 ? -16.595 4.695 11.483 1.00 94.75 97 PRO A C 1
ATOM 759 O O . PRO A 1 97 ? -16.286 4.286 12.590 1.00 94.75 97 PRO A O 1
ATOM 762 N N . GLU A 1 98 ? -16.650 3.930 10.389 1.00 94.88 98 GLU A N 1
ATOM 763 C CA . GLU A 1 98 ? -16.319 2.502 10.365 1.00 94.88 98 GLU A CA 1
ATOM 764 C C . GLU A 1 98 ? -14.823 2.229 10.564 1.00 94.88 98 GLU A C 1
ATOM 766 O O . GLU A 1 98 ? -14.464 1.142 10.960 1.00 94.88 98 GLU A O 1
ATOM 771 N N . PHE A 1 99 ? -13.948 3.224 10.373 1.00 95.75 99 PHE A N 1
ATOM 772 C CA . PHE A 1 99 ? -12.543 3.105 10.762 1.00 95.75 99 PHE A CA 1
ATOM 773 C C . PHE A 1 99 ? -12.438 3.230 12.287 1.00 95.75 99 PHE A C 1
ATOM 775 O O . PHE A 1 99 ? -12.311 4.351 12.811 1.00 95.75 99 PHE A O 1
ATOM 782 N N . ASP A 1 100 ? -12.517 2.100 12.986 1.00 94.62 100 ASP A N 1
ATOM 783 C CA . ASP A 1 100 ? -12.597 2.008 14.445 1.00 94.62 100 ASP A CA 1
ATOM 784 C C . ASP A 1 100 ? -11.606 1.018 15.091 1.00 94.62 100 ASP A C 1
ATOM 786 O O . ASP A 1 100 ? -11.414 1.068 16.311 1.00 94.62 100 ASP A O 1
ATOM 790 N N . GLU A 1 101 ? -10.871 0.242 14.290 1.00 93.94 101 GLU A N 1
ATOM 791 C CA . GLU A 1 101 ? -9.807 -0.653 14.743 1.00 93.94 101 GLU A CA 1
ATOM 792 C C . GLU A 1 101 ? -8.557 -0.661 13.835 1.00 93.94 101 GLU A C 1
ATOM 794 O O . GLU A 1 101 ? -8.492 -0.103 12.737 1.00 93.94 101 GLU A O 1
ATOM 799 N N . LEU A 1 102 ? -7.477 -1.289 14.320 1.00 94.50 102 LEU A N 1
ATOM 800 C CA . LEU A 1 102 ? -6.202 -1.354 13.589 1.00 94.50 102 LEU A CA 1
ATOM 801 C C . LEU A 1 102 ? -6.291 -2.171 12.296 1.00 94.50 102 LEU A C 1
ATOM 803 O O . LEU A 1 102 ? -5.534 -1.910 11.354 1.00 94.50 102 LEU A O 1
ATOM 807 N N . MET A 1 103 ? -7.163 -3.182 12.266 1.00 95.69 103 MET A N 1
ATOM 808 C CA . MET A 1 103 ? -7.326 -4.056 11.108 1.00 95.69 103 MET A CA 1
ATOM 809 C C . MET A 1 103 ? -7.945 -3.301 9.926 1.00 95.69 103 MET A C 1
ATOM 811 O O . MET A 1 103 ? -7.532 -3.527 8.787 1.00 95.69 103 MET A O 1
ATOM 815 N N . ASP A 1 104 ? -8.818 -2.329 10.182 1.00 96.62 104 ASP A N 1
ATOM 816 C CA . ASP A 1 104 ? -9.448 -1.489 9.155 1.00 96.62 104 ASP A CA 1
ATOM 817 C C . ASP A 1 104 ? -8.413 -0.712 8.355 1.00 96.62 104 ASP A C 1
ATOM 819 O O . ASP A 1 104 ? -8.512 -0.588 7.135 1.00 96.62 104 ASP A O 1
ATOM 823 N N . GLY A 1 105 ? -7.354 -0.244 9.024 1.00 97.06 105 GLY A N 1
ATOM 824 C CA . GLY A 1 105 ? -6.195 0.356 8.372 1.00 97.06 105 GLY A CA 1
ATOM 825 C C . GLY A 1 105 ? -5.610 -0.549 7.292 1.00 97.06 105 GLY A C 1
ATOM 826 O O . GLY A 1 105 ? -5.409 -0.114 6.158 1.00 97.06 105 GLY A O 1
ATOM 827 N N . LEU A 1 106 ? -5.391 -1.824 7.617 1.00 97.94 106 LEU A N 1
ATOM 828 C CA . LEU A 1 106 ? -4.879 -2.816 6.671 1.00 97.94 106 LEU A CA 1
ATOM 829 C C . LEU A 1 106 ? -5.879 -3.079 5.541 1.00 97.94 106 LEU A C 1
ATOM 831 O O . LEU A 1 106 ? -5.479 -3.104 4.379 1.00 97.94 106 LEU A O 1
ATOM 835 N N . VAL A 1 107 ? -7.165 -3.260 5.862 1.00 98.31 107 VAL A N 1
ATOM 836 C CA . VAL A 1 107 ? -8.220 -3.574 4.883 1.00 98.31 107 VAL A CA 1
ATOM 837 C C . VAL A 1 107 ? -8.430 -2.418 3.906 1.00 98.31 107 VAL A C 1
ATOM 839 O O . VAL A 1 107 ? -8.411 -2.621 2.691 1.00 98.31 107 VAL A O 1
ATOM 842 N N . TYR A 1 108 ? -8.578 -1.193 4.406 1.00 98.25 108 TYR A N 1
ATOM 843 C CA . TYR A 1 108 ? -8.795 -0.015 3.574 1.00 98.25 108 TYR A CA 1
ATOM 844 C C . TYR A 1 108 ? -7.548 0.438 2.826 1.00 98.25 108 TYR A C 1
ATOM 846 O O . TYR A 1 108 ? -7.660 0.891 1.685 1.00 98.25 108 TYR A O 1
ATOM 854 N N . GLY A 1 109 ? -6.371 0.290 3.437 1.00 98.44 109 GLY A N 1
ATOM 855 C CA . GLY A 1 109 ? -5.089 0.501 2.773 1.00 98.44 109 GLY A CA 1
ATOM 856 C C . GLY A 1 109 ? -4.897 -0.454 1.597 1.00 98.44 109 GLY A C 1
ATOM 857 O O . GLY A 1 109 ? -4.625 -0.016 0.477 1.00 98.44 109 GLY A O 1
ATOM 858 N N . ALA A 1 110 ? -5.138 -1.748 1.828 1.00 98.69 110 ALA A N 1
ATOM 859 C CA . ALA A 1 110 ? -5.128 -2.771 0.788 1.00 98.69 110 ALA A CA 1
ATOM 860 C C . ALA A 1 110 ? -6.152 -2.472 -0.314 1.00 98.69 110 ALA A C 1
ATOM 862 O O . ALA A 1 110 ? -5.835 -2.624 -1.489 1.00 98.69 110 ALA A O 1
ATOM 863 N N . ALA A 1 111 ? -7.361 -2.021 0.038 1.00 98.75 111 ALA A N 1
ATOM 864 C CA . ALA A 1 111 ? -8.405 -1.701 -0.932 1.00 98.75 111 ALA A CA 1
ATOM 865 C C . ALA A 1 111 ? -8.017 -0.543 -1.858 1.00 98.75 111 ALA A C 1
ATOM 867 O O . ALA A 1 111 ? -8.134 -0.677 -3.076 1.00 98.75 111 ALA A O 1
ATOM 868 N N . ALA A 1 112 ? -7.515 0.562 -1.298 1.00 98.75 112 ALA A N 1
ATOM 869 C CA . ALA A 1 112 ? -7.054 1.704 -2.084 1.00 98.75 112 ALA A CA 1
ATOM 870 C C . ALA A 1 112 ? -5.913 1.309 -3.032 1.00 98.75 112 ALA A C 1
ATOM 872 O O . ALA A 1 112 ? -5.984 1.563 -4.234 1.00 98.75 112 ALA A O 1
ATOM 873 N N . ALA A 1 113 ? -4.893 0.615 -2.527 1.00 98.69 113 ALA A N 1
ATOM 874 C CA . ALA A 1 113 ? -3.772 0.216 -3.367 1.00 98.69 113 ALA A CA 1
ATOM 875 C C . ALA A 1 113 ? -4.114 -0.904 -4.361 1.00 98.69 113 ALA A C 1
ATOM 877 O O . ALA A 1 113 ? -3.556 -0.928 -5.453 1.00 98.69 113 ALA A O 1
ATOM 878 N N . ALA A 1 114 ? -5.066 -1.789 -4.050 1.00 98.69 114 ALA A N 1
ATOM 879 C CA . ALA A 1 114 ? -5.578 -2.766 -5.009 1.00 98.69 114 ALA A CA 1
ATOM 880 C C . ALA A 1 114 ? -6.288 -2.083 -6.178 1.00 98.69 114 ALA A C 1
ATOM 882 O O . ALA A 1 114 ? -6.121 -2.507 -7.318 1.00 98.69 114 ALA A O 1
ATOM 883 N N . GLY A 1 115 ? -7.061 -1.028 -5.908 1.00 98.44 115 GLY A N 1
ATOM 884 C CA . GLY A 1 115 ? -7.688 -0.211 -6.944 1.00 98.44 115 GLY A CA 1
ATOM 885 C C . GLY A 1 115 ? -6.657 0.433 -7.857 1.00 98.44 115 GLY A C 1
ATOM 886 O O . GLY A 1 115 ? -6.745 0.295 -9.078 1.00 98.44 115 GLY A O 1
ATOM 887 N N . PHE A 1 116 ? -5.641 1.046 -7.245 1.00 98.56 116 PHE A N 1
ATOM 888 C CA . PHE A 1 116 ? -4.508 1.639 -7.947 1.00 98.56 116 PHE A CA 1
ATOM 889 C C . PHE A 1 116 ? -3.825 0.611 -8.860 1.00 98.56 116 PHE A C 1
ATOM 891 O O . PHE A 1 116 ? -3.817 0.737 -10.083 1.00 98.56 116 PHE A O 1
ATOM 898 N N . ALA A 1 117 ? -3.358 -0.486 -8.268 1.00 98.06 117 ALA A N 1
ATOM 899 C CA . ALA A 1 117 ? -2.660 -1.548 -8.978 1.00 98.06 117 ALA A CA 1
ATOM 900 C C . ALA A 1 117 ? -3.512 -2.178 -10.082 1.00 98.06 117 ALA A C 1
ATOM 902 O O . ALA A 1 117 ? -2.981 -2.606 -11.099 1.00 98.06 117 ALA A O 1
ATOM 903 N N . THR A 1 118 ? -4.833 -2.249 -9.896 1.00 97.25 118 THR A N 1
ATOM 904 C CA . THR A 1 118 ? -5.743 -2.803 -10.899 1.00 97.25 118 THR A CA 1
ATOM 905 C C . THR A 1 118 ? -5.771 -1.946 -12.157 1.00 97.25 118 THR A C 1
ATOM 907 O O . THR A 1 118 ? -5.610 -2.488 -13.249 1.00 97.25 118 THR A O 1
ATOM 910 N N . LEU A 1 119 ? -5.971 -0.629 -12.029 1.00 96.19 119 LEU A N 1
ATOM 911 C CA . LEU A 1 119 ? -6.045 0.236 -13.207 1.00 96.19 119 LEU A CA 1
ATOM 912 C C . LEU A 1 119 ? -4.685 0.352 -13.903 1.00 96.19 119 LEU A C 1
ATOM 914 O O . LEU A 1 119 ? -4.622 0.266 -15.126 1.00 96.19 119 LEU A O 1
ATOM 918 N N . GLU A 1 120 ? -3.601 0.448 -13.137 1.00 95.69 120 GLU A N 1
ATOM 919 C CA . GLU A 1 120 ? -2.249 0.415 -13.693 1.00 95.69 120 GLU A CA 1
ATOM 920 C C . GLU A 1 120 ? -1.986 -0.903 -14.440 1.00 95.69 120 GLU A C 1
ATOM 922 O O . GLU A 1 120 ? -1.538 -0.911 -15.587 1.00 95.69 120 GLU A O 1
ATOM 927 N N . ASN A 1 121 ? -2.341 -2.043 -13.838 1.00 94.94 121 ASN A N 1
ATOM 928 C CA . ASN A 1 121 ? -2.182 -3.347 -14.472 1.00 94.94 121 ASN A CA 1
ATOM 929 C C . ASN A 1 121 ? -2.978 -3.456 -15.780 1.00 94.94 121 ASN A C 1
ATOM 931 O O . ASN A 1 121 ? -2.477 -4.052 -16.727 1.00 94.94 121 ASN A O 1
ATOM 935 N N . VAL A 1 122 ? -4.169 -2.851 -15.879 1.00 93.56 122 VAL A N 1
ATOM 936 C CA . VAL A 1 122 ? -4.909 -2.776 -17.152 1.00 93.56 122 VAL A CA 1
ATOM 937 C C . VAL A 1 122 ? -4.067 -2.097 -18.234 1.00 93.56 122 VAL A C 1
ATOM 939 O O . VAL A 1 122 ? -3.964 -2.657 -19.323 1.00 93.56 122 VAL A O 1
ATOM 942 N N . GLY A 1 123 ? -3.432 -0.958 -17.940 1.00 90.50 123 GLY A N 1
ATOM 943 C CA . GLY A 1 123 ? -2.541 -0.270 -18.883 1.00 90.50 123 GLY A CA 1
ATOM 944 C C . GLY A 1 123 ? -1.412 -1.179 -19.374 1.00 90.50 123 GLY A C 1
ATOM 945 O O . GLY A 1 123 ? -1.311 -1.455 -20.569 1.00 90.50 123 GLY A O 1
ATOM 946 N N . TYR A 1 124 ? -0.655 -1.761 -18.440 1.00 90.94 124 TYR A N 1
ATOM 947 C CA . TYR A 1 124 ? 0.462 -2.651 -18.771 1.00 90.94 124 TYR A CA 1
ATOM 948 C C . TYR A 1 124 ? 0.045 -3.895 -19.562 1.00 90.94 124 TYR A C 1
ATOM 950 O O . TYR A 1 124 ? 0.758 -4.298 -20.480 1.00 90.94 124 TYR A O 1
ATOM 958 N N . VAL A 1 125 ? -1.076 -4.536 -19.211 1.00 91.31 125 VAL A N 1
ATOM 959 C CA . VAL A 1 125 ? -1.552 -5.745 -19.904 1.00 91.31 125 VAL A CA 1
ATOM 960 C C . VAL A 1 125 ? -2.032 -5.421 -21.319 1.00 91.31 125 VAL A C 1
ATOM 962 O O . VAL A 1 125 ? -1.827 -6.227 -22.227 1.00 91.31 125 VAL A O 1
ATOM 965 N N . LEU A 1 126 ? -2.676 -4.269 -21.521 1.00 89.50 126 LEU A N 1
ATOM 966 C CA . LEU A 1 126 ? -3.130 -3.846 -22.847 1.00 89.50 126 LEU A CA 1
ATOM 967 C C . LEU A 1 126 ? -1.957 -3.504 -23.769 1.00 89.50 126 LEU A C 1
ATOM 969 O O . LEU A 1 126 ? -2.019 -3.820 -24.954 1.00 89.50 126 LEU A O 1
ATOM 973 N N . GLU A 1 127 ? -0.899 -2.910 -23.223 1.00 89.62 127 GLU A N 1
ATOM 974 C CA . GLU A 1 127 ? 0.300 -2.545 -23.974 1.00 89.62 127 GLU A CA 1
ATOM 975 C C . GLU A 1 127 ? 1.209 -3.751 -24.258 1.00 89.62 127 GLU A C 1
ATOM 977 O O . GLU A 1 127 ? 1.646 -3.954 -25.387 1.00 89.62 127 GLU A O 1
ATOM 982 N N . ASN A 1 128 ? 1.451 -4.596 -23.251 1.00 90.25 128 ASN A N 1
ATOM 983 C CA . ASN A 1 128 ? 2.508 -5.613 -23.296 1.00 90.25 128 ASN A CA 1
ATOM 984 C C . ASN A 1 128 ? 1.987 -7.059 -23.404 1.00 90.25 128 ASN A C 1
ATOM 986 O O . ASN A 1 128 ? 2.755 -8.011 -23.566 1.00 90.25 128 ASN A O 1
ATOM 990 N N . GLY A 1 129 ? 0.671 -7.255 -23.315 1.00 90.38 129 GLY A N 1
ATOM 991 C CA . GLY A 1 129 ? 0.012 -8.537 -23.528 1.00 90.38 129 GLY A CA 1
ATOM 992 C C . GLY A 1 129 ? -0.039 -9.471 -22.313 1.00 90.38 129 GLY A C 1
ATOM 993 O O . GLY A 1 129 ? 0.183 -9.112 -21.156 1.00 90.38 129 GLY A O 1
ATOM 994 N N . PHE A 1 130 ? -0.399 -10.726 -22.591 1.00 88.31 130 PHE A N 1
ATOM 995 C CA . PHE A 1 130 ? -0.853 -11.692 -21.584 1.00 88.31 130 PHE A CA 1
ATOM 996 C C . PHE A 1 130 ? 0.231 -12.116 -20.582 1.00 88.31 130 PHE A C 1
ATOM 998 O O . PHE A 1 130 ? -0.045 -12.220 -19.388 1.00 88.31 130 PHE A O 1
ATOM 1005 N N . LEU A 1 131 ? 1.462 -12.359 -21.047 1.00 89.69 131 LEU A N 1
ATOM 1006 C CA . LEU A 1 131 ? 2.546 -12.837 -20.181 1.00 89.69 131 LEU A CA 1
ATOM 1007 C C . LEU A 1 131 ? 2.915 -11.795 -19.117 1.00 89.69 131 LEU A C 1
ATOM 1009 O O . LEU A 1 131 ? 3.058 -12.144 -17.945 1.00 89.69 131 LEU A O 1
ATOM 1013 N N . VAL A 1 132 ? 2.987 -10.519 -19.508 1.00 89.62 132 VAL A N 1
ATOM 1014 C CA . VAL A 1 132 ? 3.206 -9.407 -18.574 1.00 89.62 132 VAL A CA 1
ATOM 1015 C C . VAL A 1 132 ? 2.079 -9.336 -17.549 1.00 89.62 132 VAL A C 1
ATOM 1017 O O . VAL A 1 132 ? 2.348 -9.201 -16.358 1.00 89.62 132 VAL A O 1
ATOM 1020 N N . GLY A 1 133 ? 0.831 -9.545 -17.973 1.00 89.19 133 GLY A N 1
ATOM 1021 C CA . GLY A 1 133 ? -0.301 -9.628 -17.053 1.00 89.19 133 GLY A CA 1
ATOM 1022 C C . GLY A 1 133 ? -0.172 -10.720 -15.991 1.00 89.19 133 GLY A C 1
ATOM 1023 O O . GLY A 1 133 ? -0.482 -10.467 -14.829 1.00 89.19 133 GLY A O 1
ATOM 1024 N N . ILE A 1 134 ? 0.330 -11.910 -16.345 1.00 89.50 134 ILE A N 1
ATOM 1025 C CA . ILE A 1 134 ? 0.562 -12.990 -15.370 1.00 89.50 134 ILE A CA 1
ATOM 1026 C C . ILE A 1 134 ? 1.645 -12.590 -14.369 1.00 89.50 134 ILE A C 1
ATOM 1028 O O . ILE A 1 134 ? 1.455 -12.742 -13.163 1.00 89.50 134 ILE A O 1
ATOM 1032 N N . ILE A 1 135 ? 2.775 -12.079 -14.861 1.00 90.25 135 ILE A N 1
ATOM 1033 C CA . ILE A 1 135 ? 3.907 -11.694 -14.010 1.00 90.25 135 ILE A CA 1
ATOM 1034 C C . ILE A 1 135 ? 3.465 -10.614 -13.019 1.00 90.25 135 ILE A C 1
ATOM 1036 O O . ILE A 1 135 ? 3.677 -10.746 -11.812 1.00 90.25 135 ILE A O 1
ATOM 1040 N N . ARG A 1 136 ? 2.769 -9.585 -13.508 1.00 93.06 136 ARG A N 1
ATOM 1041 C CA . ARG A 1 136 ? 2.254 -8.492 -12.680 1.00 93.06 136 ARG A CA 1
ATOM 1042 C C . ARG A 1 136 ? 1.202 -8.958 -11.679 1.00 93.06 136 ARG A C 1
ATOM 1044 O O . ARG A 1 136 ? 1.228 -8.506 -10.538 1.00 93.06 136 ARG A O 1
ATOM 1051 N N . ALA A 1 137 ? 0.321 -9.887 -12.054 1.00 90.31 137 ALA A N 1
ATOM 1052 C CA . ALA A 1 137 ? -0.684 -10.444 -11.148 1.00 90.31 137 ALA A CA 1
ATOM 1053 C C . ALA A 1 137 ? -0.070 -11.135 -9.915 1.00 90.31 137 ALA A C 1
ATOM 1055 O O . ALA A 1 137 ? -0.699 -11.154 -8.857 1.00 90.31 137 ALA A O 1
ATOM 1056 N N . VAL A 1 138 ? 1.141 -11.690 -10.041 1.00 90.50 138 VAL A N 1
ATOM 1057 C CA . VAL A 1 138 ? 1.838 -12.416 -8.964 1.00 90.50 138 VAL A CA 1
ATOM 1058 C C . VAL A 1 138 ? 2.866 -11.550 -8.233 1.00 90.50 138 VAL A C 1
ATOM 1060 O O . VAL A 1 138 ? 3.132 -11.793 -7.058 1.00 90.50 138 VAL A O 1
ATOM 1063 N N . LEU A 1 139 ? 3.446 -10.552 -8.901 1.00 91.94 139 LEU A N 1
ATOM 1064 C CA . LEU A 1 139 ? 4.524 -9.732 -8.345 1.00 91.94 139 LEU A CA 1
ATOM 1065 C C . LEU A 1 139 ? 4.067 -8.302 -8.052 1.00 91.94 139 LEU A C 1
ATOM 1067 O O . LEU A 1 139 ? 3.940 -7.932 -6.884 1.00 91.94 139 LEU A O 1
ATOM 1071 N N . SER A 1 140 ? 3.780 -7.518 -9.094 1.00 95.62 140 SER A N 1
ATOM 1072 C CA . SER A 1 140 ? 3.459 -6.093 -8.960 1.00 95.62 140 SER A CA 1
ATOM 1073 C C . SER A 1 140 ? 2.187 -5.874 -8.145 1.00 95.62 140 SER A C 1
ATOM 1075 O O . SER A 1 140 ? 2.226 -5.201 -7.122 1.00 95.62 140 SER A O 1
ATOM 1077 N N . VAL A 1 141 ? 1.059 -6.489 -8.524 1.00 97.44 141 VAL A N 1
ATOM 1078 C CA . VAL A 1 141 ? -0.232 -6.240 -7.859 1.00 97.44 141 VAL A CA 1
ATOM 1079 C C . VAL A 1 141 ? -0.180 -6.581 -6.360 1.00 97.44 141 VAL A C 1
ATOM 1081 O O . VAL A 1 141 ? -0.589 -5.738 -5.559 1.00 97.44 141 VAL A O 1
ATOM 1084 N N . PRO A 1 142 ? 0.369 -7.736 -5.926 1.00 97.56 142 PRO A N 1
ATOM 1085 C CA . PRO A 1 142 ? 0.589 -7.994 -4.506 1.00 97.56 142 PRO A CA 1
ATOM 1086 C C . PRO A 1 142 ? 1.508 -6.978 -3.823 1.00 97.56 142 PRO A C 1
ATOM 1088 O O . PRO A 1 142 ? 1.206 -6.589 -2.697 1.00 97.56 142 PRO A O 1
ATOM 1091 N N . MET A 1 143 ? 2.582 -6.519 -4.478 1.00 98.12 143 MET A N 1
ATOM 1092 C CA . MET A 1 143 ? 3.468 -5.483 -3.933 1.00 98.12 143 MET A CA 1
ATOM 1093 C C . MET A 1 143 ? 2.689 -4.202 -3.601 1.00 98.12 143 MET A C 1
ATOM 1095 O O . MET A 1 143 ? 2.704 -3.801 -2.438 1.00 98.12 143 MET A O 1
ATOM 1099 N N . HIS A 1 144 ? 1.925 -3.637 -4.548 1.00 98.56 144 HIS A N 1
ATOM 1100 C CA . HIS A 1 144 ? 1.126 -2.426 -4.291 1.00 98.56 144 HIS A CA 1
ATOM 1101 C C . HIS A 1 144 ? 0.126 -2.647 -3.149 1.00 98.56 144 HIS A C 1
ATOM 1103 O O . HIS A 1 144 ? -0.032 -1.806 -2.267 1.00 98.56 144 HIS A O 1
ATOM 1109 N N . VAL A 1 145 ? -0.566 -3.791 -3.126 1.00 98.75 145 VAL A N 1
ATOM 1110 C CA . VAL A 1 145 ? -1.538 -4.075 -2.059 1.00 98.75 145 VAL A CA 1
ATOM 1111 C C . VAL A 1 145 ? -0.862 -4.128 -0.690 1.00 98.75 145 VAL A C 1
ATOM 1113 O O . VAL A 1 145 ? -1.414 -3.619 0.286 1.00 98.75 145 VAL A O 1
ATOM 1116 N N . LEU A 1 146 ? 0.331 -4.719 -0.606 1.00 98.62 146 LEU A N 1
ATOM 1117 C CA . LEU A 1 146 ? 1.097 -4.791 0.634 1.00 98.62 146 LEU A CA 1
ATOM 1118 C C . LEU A 1 146 ? 1.602 -3.414 1.080 1.00 98.62 146 LEU A C 1
ATOM 1120 O O . LEU A 1 146 ? 1.528 -3.125 2.275 1.00 98.62 146 LEU A O 1
ATOM 1124 N N . THR A 1 147 ? 2.066 -2.555 0.163 1.00 98.75 147 THR A N 1
ATOM 1125 C CA . THR A 1 147 ? 2.484 -1.184 0.506 1.00 98.75 147 THR A CA 1
ATOM 1126 C C . THR A 1 147 ? 1.301 -0.350 0.992 1.00 98.75 147 THR A C 1
ATOM 1128 O O . THR A 1 147 ? 1.385 0.275 2.051 1.00 98.75 147 THR A O 1
ATOM 1131 N N . GLY A 1 148 ? 0.146 -0.445 0.328 1.00 98.62 148 GLY A N 1
ATOM 1132 C CA . GLY A 1 148 ? -1.091 0.198 0.776 1.00 98.62 148 GLY A CA 1
ATOM 1133 C C . GLY A 1 148 ? -1.566 -0.282 2.146 1.00 98.62 148 GLY A C 1
ATOM 1134 O O . GLY A 1 148 ? -1.886 0.533 3.013 1.00 98.62 148 GLY A O 1
ATOM 1135 N N . ALA A 1 149 ? -1.580 -1.600 2.372 1.00 98.69 149 ALA A N 1
ATOM 1136 C CA . ALA A 1 149 ? -1.936 -2.185 3.665 1.00 98.69 149 ALA A CA 1
ATOM 1137 C C . ALA A 1 149 ? -0.994 -1.704 4.779 1.00 98.69 149 ALA A C 1
ATOM 1139 O O . ALA A 1 149 ? -1.441 -1.382 5.881 1.00 98.69 149 ALA A O 1
ATOM 1140 N N . TRP A 1 150 ? 0.305 -1.614 4.485 1.00 98.44 150 TRP A N 1
ATOM 1141 C CA . TRP A 1 150 ? 1.310 -1.104 5.411 1.00 98.44 150 TRP A CA 1
ATOM 1142 C C . TRP A 1 150 ? 1.078 0.369 5.767 1.00 98.44 150 TRP A C 1
ATOM 1144 O O . TRP A 1 150 ? 1.040 0.710 6.951 1.00 98.44 150 TRP A O 1
ATOM 1154 N N . ILE A 1 151 ? 0.852 1.234 4.773 1.00 98.12 151 ILE A N 1
ATOM 1155 C CA . ILE A 1 151 ? 0.518 2.650 4.995 1.00 98.12 151 ILE A CA 1
ATOM 1156 C C . ILE A 1 151 ? -0.733 2.771 5.873 1.00 98.12 151 ILE A C 1
ATOM 1158 O O . ILE A 1 151 ? -0.729 3.490 6.876 1.00 98.12 151 ILE A O 1
ATOM 1162 N N . GLY A 1 152 ? -1.795 2.038 5.531 1.00 97.94 152 GLY A N 1
ATOM 1163 C CA . GLY A 1 152 ? -3.054 2.084 6.267 1.00 97.94 152 GLY A CA 1
ATOM 1164 C C . GLY A 1 152 ? -2.938 1.585 7.708 1.00 97.94 152 GLY A C 1
ATOM 1165 O O . GLY A 1 152 ? -3.510 2.199 8.610 1.00 97.94 152 GLY A O 1
ATOM 1166 N N . TYR A 1 153 ? -2.130 0.551 7.960 1.00 97.50 153 TYR A N 1
ATOM 1167 C CA . TYR A 1 153 ? -1.817 0.098 9.317 1.00 97.50 153 TYR A CA 1
ATOM 1168 C C . TYR A 1 153 ? -1.191 1.210 10.165 1.00 97.50 153 TYR A C 1
ATOM 1170 O O . TYR A 1 153 ? -1.627 1.457 11.289 1.00 97.50 153 TYR A O 1
ATOM 1178 N N . TRP A 1 154 ? -0.188 1.915 9.634 1.00 96.44 154 TRP A N 1
ATOM 1179 C CA . TRP A 1 154 ? 0.471 2.995 10.370 1.00 96.44 154 TRP A CA 1
ATOM 1180 C C . TRP A 1 154 ? -0.461 4.184 10.619 1.00 96.44 154 TRP A C 1
ATOM 1182 O O . TRP A 1 154 ? -0.437 4.750 11.711 1.00 96.44 154 TRP A O 1
ATOM 1192 N N . ILE A 1 155 ? -1.353 4.506 9.677 1.00 95.81 155 ILE A N 1
ATOM 1193 C CA . ILE A 1 155 ? -2.421 5.489 9.915 1.00 95.81 155 ILE A CA 1
ATOM 1194 C C . ILE A 1 155 ? -3.304 5.059 11.082 1.00 95.81 155 ILE A C 1
ATOM 1196 O O . ILE A 1 155 ? -3.547 5.862 11.987 1.00 95.81 155 ILE A O 1
ATOM 1200 N N . ALA A 1 156 ? -3.726 3.795 11.117 1.00 95.94 156 ALA A N 1
ATOM 1201 C CA . ALA A 1 156 ? -4.530 3.282 12.218 1.00 95.94 156 ALA A CA 1
ATOM 1202 C C . ALA A 1 156 ? -3.783 3.369 13.559 1.00 95.94 156 ALA A C 1
ATOM 1204 O O . ALA A 1 156 ? -4.351 3.815 14.554 1.00 95.94 156 ALA A O 1
ATOM 1205 N N . ARG A 1 157 ? -2.479 3.061 13.586 1.00 94.38 157 ARG A N 1
ATOM 1206 C CA . ARG A 1 157 ? -1.646 3.223 14.790 1.00 94.38 157 ARG A CA 1
ATOM 1207 C C . ARG A 1 157 ? -1.590 4.662 15.293 1.00 94.38 157 ARG A C 1
ATOM 1209 O O . ARG A 1 157 ? -1.581 4.877 16.505 1.00 94.38 157 ARG A O 1
ATOM 1216 N N . SER A 1 158 ? -1.556 5.645 14.393 1.00 91.56 158 SER A N 1
ATOM 1217 C CA . SER A 1 158 ? -1.583 7.053 14.808 1.00 91.56 158 SER A CA 1
ATOM 1218 C C . SER A 1 158 ? -2.873 7.429 15.527 1.00 91.56 158 SER A C 1
ATOM 1220 O O . SER A 1 158 ? -2.848 8.206 16.479 1.00 91.56 158 SER A O 1
ATOM 1222 N N . ARG A 1 159 ? -3.989 6.827 15.106 1.00 91.31 159 ARG A N 1
ATOM 1223 C CA . ARG A 1 159 ? -5.320 7.109 15.637 1.00 91.31 159 ARG A CA 1
ATOM 1224 C C . ARG A 1 159 ? -5.611 6.351 16.931 1.00 91.31 159 ARG A C 1
ATOM 1226 O O . ARG A 1 159 ? -6.167 6.941 17.849 1.00 91.31 159 ARG A O 1
ATOM 1233 N N . PHE A 1 160 ? -5.237 5.075 17.004 1.00 92.81 160 PHE A N 1
ATOM 1234 C CA . PHE A 1 160 ? -5.667 4.180 18.087 1.00 92.81 160 PHE A CA 1
ATOM 1235 C C . PHE A 1 160 ? -4.588 3.883 19.129 1.00 92.81 160 PHE A C 1
ATOM 1237 O O . PHE A 1 160 ? -4.911 3.547 20.260 1.00 92.81 160 PHE A O 1
ATOM 1244 N N . GLU A 1 161 ? -3.308 4.032 18.784 1.00 89.12 161 GLU A N 1
ATOM 1245 C CA . GLU A 1 161 ? -2.196 3.775 19.713 1.00 89.12 161 GLU A CA 1
ATOM 1246 C C . GLU A 1 161 ? -1.445 5.052 20.115 1.00 89.12 161 GLU A C 1
ATOM 1248 O O . GLU A 1 161 ? -0.396 4.975 20.751 1.00 89.12 161 GLU A O 1
ATOM 1253 N N . GLY A 1 162 ? -1.922 6.230 19.697 1.00 85.62 162 GLY A N 1
ATOM 1254 C CA . GLY A 1 162 ? -1.254 7.507 19.970 1.00 85.62 162 GLY A CA 1
ATOM 1255 C C . GLY A 1 162 ? 0.136 7.622 19.335 1.00 85.62 162 GLY A C 1
ATOM 1256 O O . GLY A 1 162 ? 0.955 8.428 19.776 1.00 85.62 162 GLY A O 1
ATOM 1257 N N . THR A 1 163 ? 0.430 6.811 18.310 1.00 82.75 163 THR A N 1
ATOM 1258 C CA . THR A 1 163 ? 1.703 6.905 17.587 1.00 82.75 163 THR A CA 1
ATOM 1259 C C . THR A 1 163 ? 1.790 8.282 16.921 1.00 82.75 163 THR A C 1
ATOM 1261 O O . THR A 1 163 ? 0.877 8.651 16.182 1.00 82.75 163 THR A O 1
ATOM 1264 N N . PRO A 1 164 ? 2.870 9.058 17.121 1.00 81.69 164 PRO A N 1
ATOM 1265 C CA . PRO A 1 164 ? 2.989 10.362 16.491 1.00 81.69 164 PRO A CA 1
ATOM 1266 C C . PRO A 1 164 ? 2.803 10.298 14.972 1.00 81.69 164 PRO A C 1
ATOM 1268 O O . PRO A 1 164 ? 3.374 9.439 14.294 1.00 81.69 164 PRO A O 1
ATOM 1271 N N . TYR A 1 165 ? 2.034 11.235 14.418 1.00 80.06 165 TYR A N 1
ATOM 1272 C CA . TYR A 1 165 ? 1.707 11.225 12.990 1.00 80.06 165 TYR A CA 1
ATOM 1273 C C . TYR A 1 165 ? 2.957 11.303 12.093 1.00 80.06 165 TYR A C 1
ATOM 1275 O O . TYR A 1 165 ? 3.025 10.642 11.061 1.00 80.06 165 TYR A O 1
ATOM 1283 N N . TYR A 1 166 ? 4.005 12.020 12.512 1.00 76.12 166 TYR A N 1
ATOM 1284 C CA . TYR A 1 166 ? 5.261 12.065 11.754 1.00 76.12 166 TYR A CA 1
ATOM 1285 C C . TYR A 1 166 ? 5.949 10.691 11.657 1.00 76.12 166 TYR A C 1
ATOM 1287 O O . TYR A 1 166 ? 6.563 10.401 10.636 1.00 76.12 166 TYR A O 1
ATOM 1295 N N . LEU A 1 167 ? 5.815 9.816 12.666 1.00 77.06 167 LEU A N 1
ATOM 1296 C CA . LEU A 1 167 ? 6.320 8.436 12.604 1.00 77.06 167 LEU A CA 1
ATOM 1297 C C . LEU A 1 167 ? 5.495 7.567 11.664 1.00 77.06 167 LEU A C 1
ATOM 1299 O O . LEU A 1 167 ? 6.035 6.688 11.001 1.00 77.06 167 LEU A O 1
ATOM 1303 N N . THR A 1 168 ? 4.196 7.832 11.589 1.00 78.88 168 THR A N 1
ATOM 1304 C CA . THR A 1 168 ? 3.298 7.169 10.642 1.00 78.88 168 THR A CA 1
ATOM 1305 C C . THR A 1 168 ? 3.684 7.486 9.208 1.00 78.88 168 THR A C 1
ATOM 1307 O O . THR A 1 168 ? 3.785 6.579 8.389 1.00 78.88 168 THR A O 1
ATOM 1310 N N . VAL A 1 169 ? 3.982 8.753 8.920 1.00 75.19 169 VAL A N 1
ATOM 1311 C CA . VAL A 1 169 ? 4.503 9.154 7.612 1.00 75.19 169 VAL A CA 1
ATOM 1312 C C . VAL A 1 169 ? 5.896 8.557 7.392 1.00 75.19 169 VAL A C 1
ATOM 1314 O O . VAL A 1 169 ? 6.112 7.876 6.398 1.00 75.19 169 VAL A O 1
ATOM 1317 N N . LEU A 1 170 ? 6.830 8.719 8.332 1.00 77.31 170 LEU A N 1
ATOM 1318 C CA . LEU A 1 170 ? 8.208 8.250 8.154 1.00 77.31 170 LEU A CA 1
ATOM 1319 C C . LEU A 1 170 ? 8.300 6.731 7.935 1.00 77.31 170 LEU A C 1
ATOM 1321 O O . LEU A 1 170 ? 9.022 6.287 7.050 1.00 77.31 170 LEU A O 1
ATOM 1325 N N . ILE A 1 171 ? 7.580 5.932 8.724 1.00 85.62 171 ILE A N 1
ATOM 1326 C CA . ILE A 1 171 ? 7.686 4.467 8.688 1.00 85.62 171 ILE A CA 1
ATOM 1327 C C . ILE A 1 171 ? 6.666 3.854 7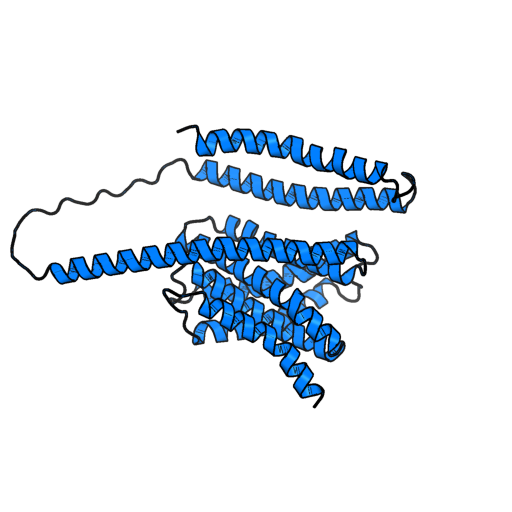.724 1.00 85.62 171 ILE A C 1
ATOM 1329 O O . ILE A 1 171 ? 6.994 2.918 6.997 1.00 85.62 171 ILE A O 1
ATOM 1333 N N . GLY A 1 172 ? 5.434 4.362 7.701 1.00 89.88 172 GLY A N 1
ATOM 1334 C CA . GLY A 1 172 ? 4.392 3.889 6.794 1.00 89.88 172 GLY A CA 1
ATOM 1335 C C . GLY A 1 172 ? 4.730 4.220 5.345 1.00 89.88 172 GLY A C 1
ATOM 1336 O O . GLY A 1 172 ? 4.944 3.320 4.537 1.00 89.88 172 GLY A O 1
ATOM 1337 N N . LEU A 1 173 ? 4.837 5.513 5.030 1.00 90.56 173 LEU A N 1
ATOM 1338 C CA . LEU A 1 173 ? 5.125 5.965 3.670 1.00 90.56 173 LEU A CA 1
ATOM 1339 C C . LEU A 1 173 ? 6.580 5.672 3.275 1.00 90.56 173 LEU A C 1
ATOM 1341 O O . LEU A 1 173 ? 6.816 5.167 2.184 1.00 90.56 173 LEU A O 1
ATOM 1345 N N . GLY A 1 174 ? 7.555 5.912 4.159 1.00 90.38 174 GLY A N 1
ATOM 1346 C CA . GLY A 1 174 ? 8.969 5.677 3.838 1.00 90.38 174 GLY A CA 1
ATOM 1347 C C . GLY A 1 174 ? 9.289 4.215 3.506 1.00 90.38 174 GLY A C 1
ATOM 1348 O O . GLY A 1 174 ? 9.995 3.951 2.536 1.00 90.38 174 GLY A O 1
ATOM 1349 N N . MET A 1 175 ? 8.725 3.253 4.248 1.00 92.38 175 MET A N 1
ATOM 1350 C CA . MET A 1 175 ? 8.895 1.831 3.925 1.00 92.38 175 MET A CA 1
ATOM 1351 C C . MET A 1 175 ? 8.176 1.460 2.626 1.00 92.38 175 MET A C 1
ATOM 1353 O O . MET A 1 175 ? 8.725 0.704 1.833 1.00 92.38 175 MET A O 1
ATOM 1357 N N . ALA A 1 176 ? 6.975 1.992 2.386 1.00 96.38 176 ALA A N 1
ATOM 1358 C CA . ALA A 1 176 ? 6.247 1.750 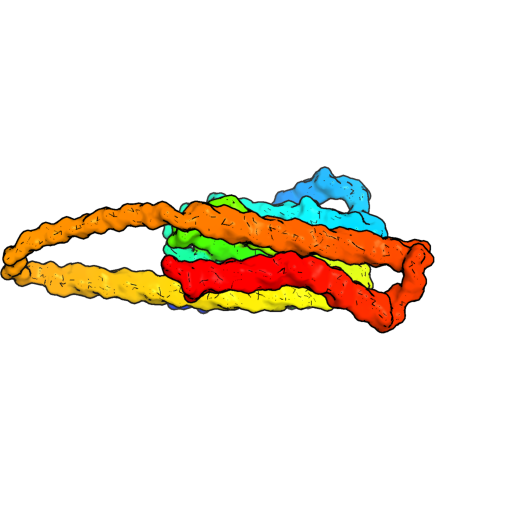1.144 1.00 96.38 176 ALA A CA 1
ATOM 1359 C C . ALA A 1 176 ? 7.044 2.226 -0.080 1.00 96.38 176 ALA A C 1
ATOM 1361 O O . ALA A 1 176 ? 7.252 1.444 -1.005 1.00 96.38 176 ALA A O 1
ATOM 1362 N N . ILE A 1 177 ? 7.579 3.451 -0.031 1.00 95.12 177 ILE A N 1
ATOM 1363 C CA . ILE A 1 177 ? 8.454 4.005 -1.074 1.00 95.12 177 ILE A CA 1
ATOM 1364 C C . ILE A 1 177 ? 9.697 3.140 -1.244 1.00 95.12 177 ILE A C 1
ATOM 1366 O O . ILE A 1 177 ? 10.087 2.855 -2.369 1.00 95.12 177 ILE A O 1
ATOM 1370 N N . PHE A 1 178 ? 10.312 2.704 -0.142 1.00 94.75 178 PHE A N 1
ATOM 1371 C CA . PHE A 1 178 ? 11.505 1.872 -0.213 1.00 94.75 178 PHE A CA 1
ATOM 1372 C C . PHE A 1 178 ? 11.228 0.548 -0.934 1.00 94.75 178 PHE A C 1
ATOM 1374 O O . PHE A 1 178 ? 11.905 0.228 -1.904 1.00 94.75 178 PHE A O 1
ATOM 1381 N N . VAL A 1 179 ? 10.206 -0.200 -0.506 1.00 95.56 179 VAL A N 1
ATOM 1382 C CA . VAL A 1 179 ? 9.855 -1.491 -1.118 1.00 95.56 179 VAL A CA 1
ATOM 1383 C C . VAL A 1 179 ? 9.478 -1.321 -2.583 1.00 95.56 179 VAL A C 1
ATOM 1385 O O . VAL A 1 179 ? 9.946 -2.084 -3.425 1.00 95.56 179 VAL A O 1
ATOM 1388 N N . HIS A 1 180 ? 8.651 -0.325 -2.884 1.00 97.81 180 HIS A N 1
ATOM 1389 C CA . HIS A 1 180 ? 8.164 -0.082 -4.230 1.00 97.81 180 HIS A CA 1
ATOM 1390 C C . HIS A 1 180 ? 9.285 0.410 -5.162 1.00 97.81 180 HIS A C 1
ATOM 1392 O O . HIS A 1 180 ? 9.482 -0.156 -6.233 1.00 97.81 180 HIS A O 1
ATOM 1398 N N . GLY A 1 181 ? 10.105 1.368 -4.728 1.00 94.75 181 GLY A N 1
ATOM 1399 C CA . GLY A 1 181 ? 11.267 1.837 -5.484 1.00 94.75 181 GLY A CA 1
ATOM 1400 C C . GLY A 1 181 ? 12.272 0.714 -5.748 1.00 94.75 181 GLY A C 1
ATOM 1401 O O . GLY A 1 181 ? 12.695 0.521 -6.886 1.00 94.75 181 GLY A O 1
ATOM 1402 N N . THR A 1 182 ? 12.592 -0.102 -4.733 1.00 92.31 182 THR A N 1
ATOM 1403 C CA . THR A 1 182 ? 13.436 -1.298 -4.896 1.00 92.31 182 THR A CA 1
ATOM 1404 C C . THR A 1 182 ? 12.830 -2.270 -5.904 1.00 92.31 182 THR A C 1
ATOM 1406 O O . THR A 1 182 ? 13.551 -2.796 -6.754 1.00 92.31 182 THR A O 1
ATOM 1409 N N . PHE A 1 183 ? 11.516 -2.501 -5.825 1.00 95.31 183 PHE A N 1
ATOM 1410 C CA . PHE A 1 183 ? 10.806 -3.370 -6.753 1.00 95.31 183 PHE A CA 1
ATOM 1411 C C . PHE A 1 183 ? 10.934 -2.867 -8.198 1.00 95.31 183 PHE A C 1
ATOM 1413 O O . PHE A 1 183 ? 11.314 -3.653 -9.069 1.00 95.31 183 PHE A O 1
ATOM 1420 N N . ASN A 1 184 ? 10.694 -1.573 -8.427 1.00 94.12 184 ASN A N 1
ATOM 1421 C CA . ASN A 1 184 ? 10.729 -0.959 -9.752 1.00 94.12 184 ASN A CA 1
ATOM 1422 C C . ASN A 1 184 ? 12.138 -0.939 -10.343 1.00 94.12 184 ASN A C 1
ATOM 1424 O O . ASN A 1 184 ? 12.308 -1.368 -11.480 1.00 94.12 184 ASN A O 1
ATOM 1428 N N . VAL A 1 185 ? 13.165 -0.560 -9.568 1.00 90.06 185 VAL A N 1
ATOM 1429 C CA . VAL A 1 185 ? 14.566 -0.694 -10.012 1.00 90.06 185 VAL A CA 1
ATOM 1430 C C . VAL A 1 185 ? 14.842 -2.125 -10.435 1.00 90.06 185 VAL A C 1
ATOM 1432 O O . VAL A 1 185 ? 15.460 -2.356 -11.469 1.00 90.06 185 VAL A O 1
ATOM 1435 N N . GLY A 1 186 ? 14.370 -3.099 -9.655 1.00 89.62 186 GLY A N 1
ATOM 1436 C CA . GLY A 1 186 ? 14.676 -4.482 -9.948 1.00 89.62 186 GLY A CA 1
ATOM 1437 C C . GLY A 1 186 ? 14.033 -5.025 -11.220 1.00 89.62 186 GLY A C 1
ATOM 1438 O O . GLY A 1 186 ? 14.653 -5.823 -11.920 1.00 89.62 186 GLY A O 1
ATOM 1439 N N . VAL A 1 187 ? 12.823 -4.562 -11.540 1.00 89.62 187 VAL A N 1
ATOM 1440 C CA . VAL A 1 187 ? 12.124 -4.915 -12.781 1.00 89.62 187 VAL A CA 1
ATOM 1441 C C . VAL A 1 187 ? 12.693 -4.153 -13.984 1.00 89.62 187 VAL A C 1
ATOM 1443 O O . VAL A 1 187 ? 12.831 -4.755 -15.044 1.00 89.62 187 VAL A O 1
ATOM 1446 N N . MET A 1 188 ? 13.073 -2.880 -13.819 1.00 87.81 188 MET A N 1
ATOM 1447 C CA . MET A 1 188 ? 13.549 -2.020 -14.914 1.00 87.81 188 MET A CA 1
ATOM 1448 C C . MET A 1 188 ? 15.036 -2.184 -15.243 1.00 87.81 188 MET A C 1
ATOM 1450 O O . MET A 1 188 ? 15.444 -1.934 -16.367 1.00 87.81 188 MET A O 1
ATOM 1454 N N . ALA A 1 189 ? 15.870 -2.627 -14.297 1.00 85.50 189 ALA A N 1
ATOM 1455 C CA . ALA A 1 189 ? 17.311 -2.774 -14.526 1.00 85.50 189 ALA A CA 1
ATOM 1456 C C . ALA A 1 189 ? 17.688 -3.954 -15.445 1.00 85.50 189 ALA A C 1
ATOM 1458 O O . ALA A 1 189 ? 18.869 -4.130 -15.739 1.00 85.50 189 ALA A O 1
ATOM 1459 N N . GLU A 1 190 ? 16.726 -4.811 -15.816 1.00 80.56 190 GLU A N 1
ATOM 1460 C CA . GLU A 1 190 ? 16.897 -6.007 -16.664 1.00 80.56 190 GLU A CA 1
ATOM 1461 C C . GLU A 1 190 ? 18.001 -6.987 -16.203 1.00 80.56 190 GLU A C 1
ATOM 1463 O O . GLU A 1 190 ? 18.488 -7.841 -16.948 1.00 80.56 190 GLU A O 1
ATOM 1468 N N . GLN A 1 191 ? 18.381 -6.918 -14.927 1.00 80.44 191 GLN A N 1
ATOM 1469 C CA . GLN A 1 191 ? 19.446 -7.720 -14.334 1.00 80.44 191 GLN A CA 1
ATOM 1470 C C . GLN A 1 191 ? 18.890 -8.726 -13.325 1.00 80.44 191 GLN A C 1
ATOM 1472 O O . GLN A 1 191 ? 18.129 -8.390 -12.419 1.00 80.44 191 GLN A O 1
ATOM 1477 N N . LYS A 1 192 ? 19.339 -9.985 -13.414 1.00 82.69 192 LYS A N 1
ATOM 1478 C CA . LYS A 1 192 ? 18.831 -11.082 -12.566 1.00 82.69 192 LYS A CA 1
ATOM 1479 C C . LYS A 1 192 ? 18.961 -10.802 -11.064 1.00 82.69 192 LYS A C 1
ATOM 1481 O O . LYS A 1 192 ? 18.036 -11.104 -10.317 1.00 82.69 192 LYS A O 1
ATOM 1486 N N . ALA A 1 193 ? 20.085 -10.233 -10.623 1.00 79.00 193 ALA A N 1
ATOM 1487 C CA . ALA A 1 193 ? 20.315 -9.917 -9.209 1.00 79.00 193 ALA A CA 1
ATOM 1488 C C . ALA A 1 193 ? 19.290 -8.902 -8.671 1.00 79.00 193 ALA A C 1
ATOM 1490 O O . ALA A 1 193 ? 18.753 -9.059 -7.576 1.00 79.00 193 ALA A O 1
ATOM 1491 N N . PHE A 1 194 ? 18.971 -7.907 -9.493 1.00 79.25 194 PHE A N 1
ATOM 1492 C CA . PHE A 1 194 ? 18.020 -6.843 -9.212 1.00 79.25 194 PHE A CA 1
ATOM 1493 C C . PHE A 1 194 ? 16.570 -7.366 -9.162 1.00 79.25 194 PHE A C 1
ATOM 1495 O O . PHE A 1 194 ? 15.836 -7.038 -8.232 1.00 79.25 194 PHE A O 1
ATOM 1502 N N . ILE A 1 195 ? 16.192 -8.301 -10.040 1.00 81.19 195 ILE A N 1
ATOM 1503 C CA . ILE A 1 195 ? 14.888 -8.991 -9.974 1.00 81.19 195 ILE A CA 1
ATOM 1504 C C . ILE A 1 195 ? 14.752 -9.824 -8.688 1.00 81.19 195 ILE A C 1
ATOM 1506 O O . ILE A 1 195 ? 13.702 -9.814 -8.040 1.00 81.19 195 ILE A O 1
ATOM 1510 N N . VAL A 1 196 ? 15.806 -10.548 -8.287 1.00 82.94 196 VAL A N 1
ATOM 1511 C CA . VAL A 1 196 ? 15.799 -11.324 -7.032 1.00 82.94 196 VAL A CA 1
ATOM 1512 C C . VAL A 1 196 ? 15.585 -10.399 -5.833 1.00 82.94 196 VAL A C 1
ATOM 1514 O O . VAL A 1 196 ? 14.788 -10.721 -4.952 1.00 82.94 196 VAL A O 1
ATOM 1517 N N . MET A 1 197 ? 16.233 -9.233 -5.822 1.00 83.06 197 MET A N 1
ATOM 1518 C CA . MET A 1 197 ? 16.031 -8.215 -4.792 1.00 83.06 197 MET A CA 1
ATOM 1519 C C . MET A 1 197 ? 14.566 -7.746 -4.723 1.00 83.06 197 MET A C 1
ATOM 1521 O O . MET A 1 197 ? 14.019 -7.695 -3.620 1.00 83.06 197 MET A O 1
ATOM 1525 N N . SER A 1 198 ? 13.904 -7.492 -5.863 1.00 86.56 198 SER A N 1
ATOM 1526 C CA . SER A 1 198 ? 12.469 -7.145 -5.912 1.00 86.56 198 SER A CA 1
ATOM 1527 C C . SER A 1 198 ? 11.588 -8.202 -5.252 1.00 86.56 198 SER A C 1
ATOM 1529 O O . SER A 1 198 ? 10.698 -7.883 -4.465 1.00 86.56 198 SER A O 1
ATOM 1531 N N . VAL A 1 199 ? 11.839 -9.482 -5.533 1.00 85.94 199 VAL A N 1
ATOM 1532 C CA . VAL A 1 199 ? 11.061 -10.575 -4.931 1.00 85.94 199 VAL A CA 1
ATOM 1533 C C . VAL A 1 199 ? 11.315 -10.651 -3.426 1.00 85.94 199 VAL A C 1
ATOM 1535 O O . VAL A 1 199 ? 10.370 -10.749 -2.644 1.00 85.94 199 VAL A O 1
ATOM 1538 N N . VAL A 1 200 ? 12.577 -10.566 -2.999 1.00 86.12 200 VAL A N 1
ATOM 1539 C CA . VAL A 1 200 ? 12.950 -10.643 -1.579 1.00 86.12 200 VAL A CA 1
ATOM 1540 C C . VAL A 1 200 ? 12.312 -9.512 -0.776 1.00 86.12 200 VAL A C 1
ATOM 1542 O O . VAL A 1 200 ? 11.735 -9.778 0.279 1.00 86.12 200 VAL A O 1
ATOM 1545 N N . VAL A 1 201 ? 12.354 -8.271 -1.267 1.00 88.69 201 VAL A N 1
ATOM 1546 C CA . VAL A 1 201 ? 11.793 -7.129 -0.533 1.00 88.69 201 VAL A CA 1
ATOM 1547 C C . VAL A 1 201 ? 10.267 -7.234 -0.388 1.00 88.69 201 VAL A C 1
ATOM 1549 O O . VAL A 1 201 ? 9.731 -6.962 0.688 1.00 88.69 201 VAL A O 1
ATOM 1552 N N . VAL A 1 202 ? 9.570 -7.735 -1.414 1.00 91.31 202 VAL A N 1
ATOM 1553 C CA . VAL A 1 202 ? 8.121 -7.994 -1.359 1.00 91.31 202 VAL A CA 1
ATOM 1554 C C . VAL A 1 202 ? 7.794 -9.112 -0.367 1.00 91.31 202 VAL A C 1
ATOM 1556 O O . VAL A 1 202 ? 6.843 -8.985 0.403 1.00 91.31 202 VAL A O 1
ATOM 1559 N N . LEU A 1 203 ? 8.589 -10.187 -0.323 1.00 89.38 203 LEU A N 1
ATOM 1560 C CA . LEU A 1 203 ? 8.401 -11.277 0.643 1.00 89.38 203 LEU A CA 1
ATOM 1561 C C . LEU A 1 203 ? 8.652 -10.828 2.089 1.00 89.38 203 LEU A C 1
ATOM 1563 O O . LEU A 1 203 ? 7.927 -11.246 2.995 1.00 89.38 203 LEU A O 1
ATOM 1567 N N . ILE A 1 204 ? 9.638 -9.955 2.310 1.00 89.06 204 ILE A N 1
ATOM 1568 C CA . ILE A 1 204 ? 9.878 -9.338 3.619 1.00 89.06 204 ILE A CA 1
ATOM 1569 C C . ILE A 1 204 ? 8.660 -8.504 4.025 1.00 89.06 204 ILE A C 1
ATOM 1571 O O . ILE A 1 204 ? 8.136 -8.695 5.125 1.00 89.06 204 ILE A O 1
ATOM 1575 N N . LEU A 1 205 ? 8.165 -7.632 3.139 1.00 94.56 205 LEU A N 1
ATOM 1576 C CA . LEU A 1 205 ? 6.983 -6.820 3.427 1.00 94.56 205 LEU A CA 1
ATOM 1577 C C . LEU A 1 205 ? 5.747 -7.690 3.684 1.00 94.56 205 LEU A C 1
ATOM 1579 O O . LEU A 1 205 ? 5.008 -7.425 4.628 1.00 94.56 205 LEU A O 1
ATOM 1583 N N . LEU A 1 206 ? 5.549 -8.765 2.918 1.00 92.56 206 LEU A N 1
ATOM 1584 C CA . LEU A 1 206 ? 4.485 -9.741 3.157 1.00 92.56 206 LEU A CA 1
ATOM 1585 C C . LEU A 1 206 ? 4.575 -10.333 4.569 1.00 92.56 206 LEU A C 1
ATOM 1587 O O . LEU A 1 206 ? 3.573 -10.373 5.284 1.00 92.56 206 LEU A O 1
ATOM 1591 N N . GLY A 1 207 ? 5.767 -10.767 4.988 1.00 86.31 207 GLY A N 1
ATOM 1592 C CA . GLY A 1 207 ? 6.006 -11.275 6.339 1.00 86.31 207 GLY A CA 1
ATOM 1593 C C . GLY A 1 207 ? 5.660 -10.244 7.415 1.00 86.31 207 GLY A C 1
ATOM 1594 O O . GLY A 1 207 ? 4.947 -10.564 8.368 1.00 86.31 207 GLY A O 1
ATOM 1595 N N . LEU A 1 208 ? 6.090 -8.993 7.230 1.00 92.19 208 LEU A N 1
ATOM 1596 C CA . LEU A 1 208 ? 5.783 -7.888 8.140 1.00 92.19 208 LEU A CA 1
ATOM 1597 C C . LEU A 1 208 ? 4.279 -7.593 8.202 1.00 92.19 208 LEU A C 1
ATOM 1599 O O . LEU A 1 208 ? 3.731 -7.511 9.300 1.00 92.19 208 LEU A O 1
ATOM 1603 N N . VAL A 1 209 ? 3.599 -7.509 7.053 1.00 95.56 209 VAL A N 1
ATOM 1604 C CA . VAL A 1 209 ? 2.143 -7.310 6.958 1.00 95.56 209 VAL A CA 1
ATOM 1605 C C . VAL A 1 209 ? 1.393 -8.436 7.670 1.00 95.56 209 VAL A C 1
ATOM 1607 O O . VAL A 1 209 ? 0.458 -8.170 8.420 1.00 95.56 209 VAL A O 1
ATOM 1610 N N . ILE A 1 210 ? 1.825 -9.693 7.520 1.00 90.50 210 ILE A N 1
ATOM 1611 C CA . ILE A 1 210 ? 1.234 -10.828 8.244 1.00 90.50 210 ILE A CA 1
ATOM 1612 C C . ILE A 1 210 ? 1.402 -10.666 9.760 1.00 90.50 210 ILE A C 1
ATOM 1614 O O . ILE A 1 210 ? 0.455 -10.926 10.505 1.00 90.50 210 ILE A O 1
ATOM 1618 N N . VAL A 1 211 ? 2.581 -10.250 10.232 1.00 93.00 211 VAL A N 1
ATOM 1619 C CA . VAL A 1 211 ? 2.840 -10.033 11.665 1.00 93.00 211 VAL A CA 1
ATOM 1620 C C . VAL A 1 211 ? 1.946 -8.924 12.217 1.00 93.00 211 VAL A C 1
ATOM 1622 O O . VAL A 1 211 ? 1.270 -9.137 13.227 1.00 93.00 211 VAL A O 1
ATOM 1625 N N . VAL A 1 212 ? 1.882 -7.769 11.550 1.00 93.12 212 VAL A N 1
ATOM 1626 C CA . VAL A 1 212 ? 1.062 -6.646 12.028 1.00 93.12 212 VAL A CA 1
ATOM 1627 C C . VAL A 1 212 ? -0.435 -6.922 11.907 1.00 93.12 212 VAL A C 1
ATOM 1629 O O . VAL A 1 212 ? -1.178 -6.525 12.796 1.00 93.12 212 VAL A O 1
ATOM 1632 N N . ALA A 1 213 ? -0.879 -7.672 10.894 1.00 92.38 213 ALA A N 1
ATOM 1633 C CA . ALA A 1 213 ? -2.275 -8.084 10.755 1.00 92.38 213 ALA A CA 1
ATOM 1634 C C . ALA A 1 213 ? -2.701 -9.061 11.855 1.00 92.38 213 ALA A C 1
ATOM 1636 O O . ALA A 1 213 ? -3.798 -8.947 12.392 1.00 92.38 213 ALA A O 1
ATOM 1637 N N . ARG A 1 214 ? -1.825 -9.999 12.249 1.00 92.25 214 ARG A N 1
ATOM 1638 C CA . ARG A 1 214 ? -2.087 -10.878 13.402 1.00 92.25 214 ARG A CA 1
ATOM 1639 C C . ARG A 1 214 ? -2.217 -10.077 14.691 1.00 92.25 214 ARG A C 1
ATOM 1641 O O . ARG A 1 214 ? -3.130 -10.337 15.465 1.00 92.25 214 ARG A O 1
ATOM 1648 N N . ARG A 1 215 ? -1.327 -9.103 14.902 1.00 93.00 215 ARG A N 1
ATOM 1649 C CA . ARG A 1 215 ? -1.382 -8.205 16.062 1.00 93.00 215 ARG A CA 1
ATOM 1650 C C . ARG A 1 215 ? -2.660 -7.365 16.063 1.00 93.00 215 ARG A C 1
ATOM 1652 O O . ARG A 1 215 ? -3.320 -7.292 17.090 1.00 93.00 215 ARG A O 1
ATOM 1659 N N . ALA A 1 216 ? -3.004 -6.757 14.929 1.00 92.31 216 ALA A N 1
ATOM 1660 C CA . ALA A 1 216 ? -4.219 -5.963 14.775 1.00 92.31 216 ALA A CA 1
ATOM 1661 C C . ALA A 1 216 ? -5.458 -6.797 15.121 1.00 92.31 216 ALA A C 1
ATOM 1663 O O . ALA A 1 216 ? -6.219 -6.405 15.994 1.00 92.31 216 ALA A O 1
ATOM 1664 N N . LEU A 1 217 ? -5.570 -8.001 14.551 1.00 92.25 217 LEU A N 1
ATOM 1665 C CA . LEU A 1 217 ? -6.682 -8.910 14.819 1.00 92.25 217 LEU A CA 1
ATOM 1666 C C . LEU A 1 217 ? -6.787 -9.312 16.299 1.00 92.25 217 LEU A C 1
ATOM 1668 O O . LEU A 1 217 ? -7.883 -9.362 16.843 1.00 92.25 217 LEU A O 1
ATOM 1672 N N . GLN A 1 218 ? -5.662 -9.585 16.968 1.00 92.06 218 GLN A N 1
ATOM 1673 C CA . GLN A 1 218 ? -5.657 -9.897 18.404 1.00 92.06 218 GLN A CA 1
ATOM 1674 C C . GLN A 1 218 ? -6.182 -8.734 19.254 1.00 92.06 218 GLN A C 1
ATOM 1676 O O . GLN A 1 218 ? -6.878 -8.962 20.242 1.00 92.06 218 GLN A O 1
ATOM 1681 N N . LEU A 1 219 ? -5.849 -7.498 18.876 1.00 91.94 219 LEU A N 1
ATOM 1682 C CA . LEU A 1 219 ? -6.328 -6.302 19.563 1.00 91.94 219 LEU A CA 1
ATOM 1683 C C . LEU A 1 219 ? -7.822 -6.074 19.301 1.00 91.94 219 LEU A C 1
ATOM 1685 O O . LEU A 1 219 ? -8.555 -5.832 20.257 1.00 91.94 219 LEU A O 1
ATOM 1689 N N . SER A 1 220 ? -8.287 -6.273 18.064 1.00 92.25 220 SER A N 1
ATOM 1690 C CA . SER A 1 220 ? -9.715 -6.263 17.720 1.00 92.25 220 SER A CA 1
ATOM 1691 C C . SER A 1 220 ? -10.501 -7.293 18.543 1.00 92.25 220 SER A C 1
ATOM 1693 O O . SER A 1 220 ? -11.537 -6.985 19.131 1.00 92.25 220 SER A O 1
ATOM 1695 N N . GLU A 1 221 ? -9.989 -8.526 18.662 1.00 92.06 221 GLU A N 1
ATOM 1696 C CA . GLU A 1 221 ? -10.610 -9.578 19.478 1.00 92.06 221 GLU A CA 1
ATOM 1697 C C . GLU A 1 221 ? -10.678 -9.196 20.965 1.00 92.06 221 GLU A C 1
ATOM 1699 O O . GLU A 1 221 ? -11.678 -9.483 21.629 1.00 92.06 221 GLU A O 1
ATOM 1704 N N . ALA A 1 222 ? -9.634 -8.558 21.501 1.00 91.62 222 ALA A N 1
ATOM 1705 C CA . ALA A 1 222 ? -9.607 -8.093 22.885 1.00 91.62 222 ALA A CA 1
ATOM 1706 C C . ALA A 1 222 ? -10.639 -6.979 23.129 1.00 91.62 222 ALA A C 1
ATOM 1708 O O . ALA A 1 222 ? -11.436 -7.086 24.063 1.00 91.62 222 ALA A O 1
ATOM 1709 N N . GLN A 1 223 ? -10.689 -5.979 22.245 1.00 89.81 223 GLN A N 1
ATOM 1710 C CA . GLN A 1 223 ? -11.656 -4.879 22.291 1.00 89.81 223 GLN A CA 1
ATOM 1711 C C . GLN A 1 223 ? -13.102 -5.391 22.201 1.00 89.81 223 GLN A C 1
ATOM 1713 O O . GLN A 1 223 ? -13.969 -4.987 22.981 1.00 89.81 223 GLN A O 1
ATOM 1718 N N . ALA A 1 224 ? -13.368 -6.353 21.313 1.00 89.75 224 ALA A N 1
ATOM 1719 C CA . ALA A 1 224 ? -14.683 -6.974 21.200 1.00 89.75 224 ALA A CA 1
ATOM 1720 C C . ALA A 1 224 ? -15.095 -7.705 22.491 1.00 89.75 224 ALA A C 1
ATOM 1722 O O . ALA A 1 224 ? -16.243 -7.576 22.931 1.00 89.75 224 ALA A O 1
ATOM 1723 N N . ARG A 1 225 ? -14.169 -8.431 23.137 1.00 91.44 225 ARG A N 1
ATOM 1724 C CA . ARG A 1 225 ? -14.425 -9.122 24.416 1.00 91.44 225 ARG A CA 1
ATOM 1725 C C . ARG A 1 225 ? -14.732 -8.149 25.549 1.00 91.44 225 ARG A C 1
ATOM 1727 O O . ARG A 1 225 ? -15.692 -8.380 26.280 1.00 91.44 225 ARG A O 1
ATOM 1734 N N . GLU A 1 226 ? -13.960 -7.076 25.680 1.00 90.88 226 GLU A N 1
ATOM 1735 C CA . GLU A 1 226 ? -14.187 -6.040 26.693 1.00 90.88 226 GLU A CA 1
ATOM 1736 C C . GLU A 1 226 ? -15.568 -5.394 26.518 1.00 90.88 226 GLU A C 1
ATOM 1738 O O . GLU A 1 226 ? -16.369 -5.352 27.453 1.00 90.88 226 GLU A O 1
ATOM 1743 N N . SER A 1 227 ? -15.923 -5.041 25.278 1.00 88.50 227 SER A N 1
ATOM 1744 C CA . SER A 1 227 ? -17.237 -4.472 24.963 1.00 88.50 227 SER A CA 1
ATOM 1745 C C . SER A 1 227 ? -18.405 -5.403 25.332 1.00 88.50 227 SER A C 1
ATOM 1747 O O . SER A 1 227 ? -19.481 -4.937 25.719 1.00 88.50 227 SER A O 1
ATOM 1749 N N . LEU A 1 228 ? -18.208 -6.724 25.231 1.00 88.50 228 LEU A N 1
ATOM 1750 C CA . LEU A 1 228 ? -19.197 -7.732 25.607 1.00 88.50 228 LEU A CA 1
ATOM 1751 C C . LEU A 1 228 ? -19.336 -7.839 27.129 1.00 88.50 228 LEU A C 1
ATOM 1753 O O . LEU A 1 228 ? -20.462 -7.870 27.629 1.00 88.50 228 LEU A O 1
ATOM 1757 N N . VAL A 1 229 ? -18.217 -7.861 27.859 1.00 89.69 229 VAL A N 1
ATOM 1758 C CA . VAL A 1 229 ? -18.209 -7.879 29.332 1.00 89.69 229 VAL A CA 1
ATOM 1759 C C . VAL A 1 229 ? -18.946 -6.658 29.878 1.00 89.69 229 VAL A C 1
ATOM 1761 O O . VAL A 1 229 ? -19.845 -6.812 30.704 1.00 89.69 229 VAL A O 1
ATOM 1764 N N . ASP A 1 230 ? -18.676 -5.470 29.339 1.00 89.12 230 ASP A N 1
ATOM 1765 C CA . ASP A 1 230 ? -19.360 -4.243 29.749 1.00 89.12 230 ASP A CA 1
ATOM 1766 C C . ASP A 1 230 ? -20.868 -4.266 29.459 1.00 89.12 230 ASP A C 1
ATOM 1768 O O . ASP A 1 230 ? -21.674 -3.694 30.198 1.00 89.12 230 ASP A O 1
ATOM 1772 N N . ARG A 1 231 ? -21.292 -4.896 28.356 1.00 87.31 231 ARG A N 1
ATOM 1773 C CA . ARG A 1 231 ? -22.721 -5.073 28.036 1.00 87.31 231 ARG A CA 1
ATOM 1774 C C . ARG A 1 231 ? -23.393 -6.024 29.023 1.00 87.31 231 ARG A C 1
ATOM 1776 O O . ARG A 1 231 ? -24.501 -5.735 29.476 1.00 87.31 231 ARG A O 1
ATOM 1783 N N . ILE A 1 232 ? -22.731 -7.124 29.381 1.00 87.75 232 ILE A N 1
ATOM 1784 C CA . ILE A 1 232 ? -23.237 -8.080 30.375 1.00 87.75 232 ILE A CA 1
ATOM 1785 C C . ILE A 1 232 ? -23.334 -7.409 31.745 1.00 87.75 232 ILE A C 1
ATOM 1787 O O . ILE A 1 232 ? -24.394 -7.479 32.362 1.00 87.75 232 ILE A O 1
ATOM 1791 N N . ALA A 1 233 ? -22.291 -6.694 32.178 1.00 85.38 233 ALA A N 1
ATOM 1792 C CA . ALA A 1 233 ? -22.286 -5.959 33.441 1.00 85.38 233 ALA A CA 1
ATOM 1793 C C . ALA A 1 233 ? -23.483 -4.998 33.525 1.00 85.38 233 ALA A C 1
ATOM 1795 O O . ALA A 1 233 ? -24.281 -5.097 34.456 1.00 85.38 233 ALA A O 1
ATOM 1796 N N . ARG A 1 234 ? -23.697 -4.173 32.489 1.00 84.50 234 ARG A N 1
ATOM 1797 C CA . ARG A 1 234 ? -24.831 -3.233 32.402 1.00 84.50 234 ARG A CA 1
ATOM 1798 C C . ARG A 1 234 ? -26.209 -3.904 32.362 1.00 84.50 234 ARG A C 1
ATOM 1800 O O . ARG A 1 234 ? -27.177 -3.324 32.845 1.00 84.50 234 ARG A O 1
ATOM 1807 N N . THR A 1 235 ? -26.312 -5.108 31.798 1.00 80.06 235 THR A N 1
ATOM 1808 C CA . THR A 1 235 ? -27.579 -5.864 31.720 1.00 80.06 235 THR A CA 1
ATOM 1809 C C . THR A 1 235 ? -27.873 -6.603 33.030 1.00 80.06 235 THR A C 1
ATOM 1811 O O . THR A 1 235 ? -29.027 -6.728 33.430 1.00 80.06 235 THR A O 1
ATOM 1814 N N . SER A 1 236 ? -26.829 -7.058 33.729 1.00 65.81 236 SER A N 1
ATOM 1815 C CA . SER A 1 236 ? -26.928 -7.714 35.037 1.00 65.81 236 SER A CA 1
ATOM 1816 C C . SER A 1 236 ? -27.273 -6.750 36.181 1.00 65.81 236 SER A C 1
ATOM 1818 O O . SER A 1 236 ? -27.824 -7.181 37.188 1.00 65.81 236 SER A O 1
ATOM 1820 N N . THR A 1 237 ? -27.041 -5.443 36.004 1.00 59.88 237 THR A N 1
ATOM 1821 C CA . THR A 1 237 ? -27.429 -4.372 36.940 1.00 59.88 237 THR A CA 1
ATOM 1822 C C . THR A 1 237 ? -28.865 -3.855 36.741 1.00 59.88 237 THR A C 1
ATOM 1824 O O . THR A 1 237 ? -29.128 -2.671 36.950 1.00 59.88 237 THR A O 1
ATOM 1827 N N . LEU A 1 238 ? -29.827 -4.715 36.370 1.00 52.22 238 LEU A N 1
ATOM 1828 C CA . LEU A 1 238 ? -31.239 -4.430 36.680 1.00 52.22 238 LEU A CA 1
ATOM 1829 C C . LEU A 1 238 ? -31.354 -4.219 38.205 1.00 52.22 238 LEU A C 1
ATOM 1831 O O . LEU A 1 238 ? -30.696 -4.937 38.959 1.00 52.22 238 LEU A O 1
ATOM 1835 N N . PRO A 1 239 ? -32.121 -3.229 38.692 1.00 47.72 239 PRO A N 1
ATOM 1836 C CA . PRO A 1 239 ? -31.977 -2.744 40.057 1.00 47.72 239 PRO A CA 1
ATOM 1837 C C . PRO A 1 239 ? -32.445 -3.795 41.067 1.00 47.72 239 PRO A C 1
ATOM 1839 O O . PRO A 1 239 ? -33.632 -3.913 41.359 1.00 47.72 239 PRO A O 1
ATOM 1842 N N . VAL A 1 240 ? -31.498 -4.499 41.681 1.00 54.03 240 VAL A N 1
ATOM 1843 C CA . VAL A 1 240 ? -31.619 -4.827 43.099 1.00 54.03 240 VAL A CA 1
ATOM 1844 C C . VAL A 1 240 ? -31.004 -3.647 43.834 1.00 54.03 240 VAL A C 1
ATOM 1846 O O . VAL A 1 240 ? -29.801 -3.410 43.767 1.00 54.03 240 VAL A O 1
ATOM 1849 N N . SER A 1 241 ? -31.869 -2.859 44.470 1.00 50.69 241 SER A N 1
ATOM 1850 C CA . SER A 1 241 ? -31.486 -1.787 45.384 1.00 50.69 241 SER A CA 1
ATOM 1851 C C . SER A 1 241 ? -30.479 -2.314 46.407 1.00 50.69 241 SER A C 1
ATOM 1853 O O . SER A 1 241 ? -30.837 -3.084 47.293 1.00 50.69 241 SER A O 1
ATOM 1855 N N . MET A 1 242 ? -29.226 -1.890 46.284 1.00 46.91 242 MET A N 1
ATOM 1856 C CA . MET A 1 242 ? -28.252 -1.919 47.367 1.00 46.91 242 MET A CA 1
ATOM 1857 C C . MET A 1 242 ? -27.492 -0.599 47.316 1.00 46.91 242 MET A C 1
ATOM 1859 O O . MET A 1 242 ? -26.659 -0.366 46.443 1.00 46.91 242 MET A O 1
ATOM 1863 N N . GLY A 1 243 ? -27.861 0.306 48.222 1.00 46.88 243 GLY A N 1
ATOM 1864 C CA . GLY A 1 243 ? -27.186 1.581 48.402 1.00 46.88 243 GLY A CA 1
ATOM 1865 C C . GLY A 1 243 ? -25.760 1.386 48.916 1.00 46.88 243 GLY A C 1
ATOM 1866 O O . GLY A 1 243 ? -25.530 0.655 49.875 1.00 46.88 243 GLY A O 1
ATOM 1867 N N . GLY A 1 244 ? -24.815 2.080 48.289 1.00 43.56 244 GLY A N 1
ATOM 1868 C CA . GLY A 1 244 ? -23.429 2.206 48.731 1.00 43.56 244 GLY A CA 1
ATOM 1869 C C . GLY A 1 244 ? -22.707 3.249 47.869 1.00 43.56 244 GLY A C 1
ATOM 1870 O O . GLY A 1 244 ? -22.935 3.273 46.659 1.00 43.56 244 GLY A O 1
ATOM 1871 N N . PRO A 1 245 ? -21.907 4.161 48.451 1.00 50.28 245 PRO A N 1
ATOM 1872 C CA . PRO A 1 245 ? -21.405 5.330 47.736 1.00 50.28 245 PRO A CA 1
ATOM 1873 C C . PRO A 1 245 ? -20.345 4.964 46.689 1.00 50.28 245 PRO A C 1
ATOM 1875 O O . PRO A 1 245 ? -19.441 4.171 46.948 1.00 50.28 245 PRO A O 1
ATOM 1878 N N . MET A 1 246 ? -20.459 5.577 45.506 1.00 43.94 246 MET A N 1
ATOM 1879 C CA . MET A 1 246 ? -19.503 5.449 44.403 1.00 43.94 246 MET A CA 1
ATOM 1880 C C . MET A 1 246 ? -18.152 6.066 44.785 1.00 43.94 246 MET A C 1
ATOM 1882 O O . MET A 1 246 ? -18.074 7.252 45.106 1.00 43.94 246 MET A O 1
ATOM 1886 N N . ALA A 1 247 ? -17.085 5.271 44.700 1.00 46.56 247 ALA A N 1
ATOM 1887 C CA . ALA A 1 247 ? -15.715 5.765 44.717 1.00 46.56 247 ALA A CA 1
ATOM 1888 C C . ALA A 1 247 ? -15.364 6.341 43.336 1.00 46.56 247 ALA A C 1
ATOM 1890 O O . ALA A 1 247 ? -15.562 5.691 42.310 1.00 46.56 247 ALA A O 1
ATOM 1891 N N . SER A 1 248 ? -14.860 7.574 43.317 1.00 43.47 248 SER A N 1
ATOM 1892 C CA . SER A 1 248 ? -14.396 8.268 42.118 1.00 43.47 248 SER A CA 1
ATOM 1893 C C . SER A 1 248 ? -13.166 7.578 41.526 1.00 43.47 248 SER A C 1
ATOM 1895 O O . SER A 1 248 ? -12.157 7.414 42.215 1.00 43.47 248 SER A O 1
ATOM 1897 N N . ALA A 1 249 ? -13.235 7.218 40.244 1.00 40.50 249 ALA A N 1
ATOM 1898 C CA . ALA A 1 249 ? -12.079 6.788 39.469 1.00 40.50 249 ALA A CA 1
ATOM 1899 C C . ALA A 1 249 ? -11.081 7.952 39.352 1.00 40.50 249 ALA A C 1
ATOM 1901 O O . ALA A 1 249 ? -11.431 9.030 38.875 1.00 40.50 249 ALA A O 1
ATOM 1902 N N . GLY A 1 250 ? -9.856 7.737 39.832 1.00 38.25 250 GLY A N 1
ATOM 1903 C CA . GLY A 1 250 ? -8.762 8.687 39.684 1.00 38.25 250 GLY A CA 1
ATOM 1904 C C . GLY A 1 250 ? -8.315 8.772 38.228 1.00 38.25 250 GLY A C 1
ATOM 1905 O O . GLY A 1 250 ? -8.054 7.752 37.592 1.00 38.25 250 GLY A O 1
ATOM 1906 N N . GLU A 1 251 ? -8.218 9.996 37.717 1.00 41.84 251 GLU A N 1
ATOM 1907 C CA . GLU A 1 251 ? -7.554 10.305 36.454 1.00 41.84 251 GLU A CA 1
ATOM 1908 C C . GLU A 1 251 ? -6.087 9.856 36.527 1.00 41.84 251 GLU A C 1
ATOM 1910 O O . GLU A 1 251 ? -5.305 10.336 37.351 1.00 41.84 251 GLU A O 1
ATOM 1915 N N . GLY A 1 252 ? -5.711 8.909 35.667 1.00 38.22 252 GLY A N 1
ATOM 1916 C CA . GLY A 1 252 ? -4.321 8.511 35.487 1.00 38.22 252 GLY A CA 1
ATOM 1917 C C . GLY A 1 252 ? -3.525 9.666 34.887 1.00 38.22 252 GLY A C 1
ATOM 1918 O O . GLY A 1 252 ? -3.786 10.089 33.762 1.00 38.22 252 GLY A O 1
ATOM 1919 N N . GLN A 1 253 ? -2.549 10.179 35.636 1.00 36.41 253 GLN A N 1
ATOM 1920 C CA . GLN A 1 253 ? -1.618 11.180 35.124 1.00 36.41 253 GLN A CA 1
ATOM 1921 C C . GLN A 1 253 ? -0.746 10.595 33.997 1.00 36.41 253 GLN A C 1
ATOM 1923 O O . GLN A 1 253 ? -0.314 9.442 34.087 1.00 36.41 253 GLN A O 1
ATOM 1928 N N . PRO A 1 254 ? -0.441 11.375 32.943 1.00 42.50 254 PRO A N 1
ATOM 1929 C CA . PRO A 1 254 ? 0.410 10.918 31.856 1.00 42.50 254 PRO A CA 1
ATOM 1930 C C . PRO A 1 254 ? 1.840 10.694 32.361 1.00 42.50 254 PRO A C 1
ATOM 1932 O O . PRO A 1 254 ? 2.471 11.589 32.923 1.00 42.50 254 PRO A O 1
ATOM 1935 N N . VAL A 1 255 ? 2.361 9.486 32.138 1.00 48.91 255 VAL A N 1
ATOM 1936 C CA . VAL A 1 255 ? 3.724 9.091 32.511 1.00 48.91 255 VAL A CA 1
ATOM 1937 C C . VAL A 1 255 ? 4.731 9.932 31.719 1.00 48.91 255 VAL A C 1
ATOM 1939 O O . VAL A 1 255 ? 4.953 9.737 30.518 1.00 48.91 255 VAL A O 1
ATOM 1942 N N . ALA A 1 256 ? 5.341 10.900 32.400 1.00 44.12 256 ALA A N 1
ATOM 1943 C CA . ALA A 1 256 ? 6.371 11.784 31.872 1.00 44.12 256 ALA A CA 1
ATOM 1944 C C . ALA A 1 256 ? 7.681 11.006 31.637 1.00 44.12 256 ALA A C 1
ATOM 1946 O O . ALA A 1 256 ? 8.575 10.975 32.471 1.00 44.12 256 ALA A O 1
ATOM 1947 N N . GLY A 1 257 ? 7.775 10.342 30.484 1.00 46.06 257 GLY A N 1
ATOM 1948 C CA . GLY A 1 257 ? 8.981 9.623 30.042 1.00 46.06 257 GLY A CA 1
ATOM 1949 C C . GLY A 1 257 ? 8.921 9.109 28.597 1.00 46.06 257 GLY A C 1
ATOM 1950 O O . GLY A 1 257 ? 9.954 8.885 27.967 1.00 46.06 257 GLY A O 1
ATOM 1951 N N . GLY A 1 258 ? 7.718 8.989 28.019 1.00 47.94 258 GLY A N 1
ATOM 1952 C CA . GLY A 1 258 ? 7.517 8.446 26.670 1.00 47.94 258 GLY A CA 1
ATOM 1953 C C . GLY A 1 258 ? 8.095 9.297 25.534 1.00 47.94 258 GLY A C 1
ATOM 1954 O O . GLY A 1 258 ? 8.537 8.746 24.528 1.00 47.94 258 GLY A O 1
ATOM 1955 N N . HIS A 1 259 ? 8.159 10.622 25.689 1.00 46.25 259 HIS A N 1
ATOM 1956 C CA . HIS A 1 259 ? 8.577 11.527 24.612 1.00 46.25 259 HIS A CA 1
ATOM 1957 C C . HIS A 1 259 ? 10.060 11.364 24.246 1.00 46.25 259 HIS A C 1
ATOM 1959 O O . HIS A 1 259 ? 10.379 11.218 23.070 1.00 46.25 259 HIS A O 1
ATOM 1965 N N . ALA A 1 260 ? 10.962 11.286 25.230 1.00 45.34 260 ALA A N 1
ATOM 1966 C CA . ALA A 1 260 ? 12.393 11.091 24.971 1.00 45.34 260 ALA A CA 1
ATOM 1967 C C . ALA A 1 260 ? 12.680 9.716 24.344 1.00 45.34 260 ALA A C 1
ATOM 1969 O O . ALA A 1 260 ? 13.437 9.609 23.379 1.00 45.34 260 ALA A O 1
ATOM 1970 N N . ARG A 1 261 ? 12.009 8.666 24.836 1.00 46.34 261 ARG A N 1
ATOM 1971 C CA . ARG A 1 261 ? 12.115 7.300 24.302 1.00 46.34 261 ARG A CA 1
ATOM 1972 C C . ARG A 1 261 ? 11.587 7.209 22.865 1.00 46.34 261 ARG A C 1
ATOM 1974 O O . ARG A 1 261 ? 12.203 6.562 22.026 1.00 46.34 261 ARG A O 1
ATOM 1981 N N . THR A 1 262 ? 10.498 7.911 22.562 1.00 47.22 262 THR A N 1
ATOM 1982 C CA . THR A 1 262 ? 9.894 7.959 21.220 1.00 47.22 262 THR A CA 1
ATOM 1983 C C . THR A 1 262 ? 10.751 8.750 20.234 1.00 47.22 262 THR A C 1
ATOM 1985 O O . THR A 1 262 ? 10.915 8.325 19.093 1.00 47.22 262 THR A O 1
ATOM 1988 N N . VAL A 1 263 ? 11.359 9.858 20.669 1.00 45.47 263 VAL A N 1
ATOM 1989 C CA . VAL A 1 263 ? 12.305 10.639 19.854 1.00 45.47 263 VAL A CA 1
ATOM 1990 C C . VAL A 1 263 ? 13.570 9.832 19.553 1.00 45.47 263 VAL A C 1
ATOM 1992 O O . VAL A 1 263 ? 14.017 9.818 18.411 1.00 45.47 263 VAL A O 1
ATOM 1995 N N . LEU A 1 264 ? 14.107 9.090 20.526 1.00 44.91 264 LEU A N 1
ATOM 1996 C CA . LEU A 1 264 ? 15.265 8.212 20.315 1.00 44.91 264 LEU A CA 1
ATOM 1997 C C . LEU A 1 264 ? 14.971 7.082 19.317 1.00 44.91 264 LEU A C 1
ATOM 1999 O O . LEU A 1 264 ? 15.790 6.811 18.443 1.00 44.91 264 LEU A O 1
ATOM 2003 N N . ILE A 1 265 ? 13.787 6.468 19.395 1.00 48.84 265 ILE A N 1
ATOM 2004 C CA . ILE A 1 265 ? 13.347 5.442 18.438 1.00 48.84 265 ILE A CA 1
ATOM 2005 C C . ILE A 1 265 ? 13.135 6.050 17.039 1.00 48.84 265 ILE A C 1
ATOM 2007 O O . ILE A 1 265 ? 13.547 5.463 16.042 1.00 48.84 265 ILE A O 1
ATOM 2011 N N . ALA A 1 266 ? 12.546 7.246 16.948 1.00 45.66 266 ALA A N 1
ATOM 2012 C CA . ALA A 1 266 ? 12.361 7.963 15.687 1.00 45.66 266 ALA A CA 1
ATOM 2013 C C . ALA A 1 266 ? 13.693 8.298 15.005 1.00 45.66 266 ALA A C 1
ATOM 2015 O O . ALA A 1 266 ? 13.857 8.052 13.811 1.00 45.66 266 ALA A O 1
ATOM 2016 N N . LEU A 1 267 ? 14.651 8.821 15.774 1.00 43.91 267 LEU A N 1
ATOM 2017 C CA . LEU A 1 267 ? 16.000 9.113 15.301 1.00 43.91 267 LEU A CA 1
ATOM 2018 C C . LEU A 1 267 ? 16.718 7.836 14.868 1.00 43.91 267 LEU A C 1
ATOM 2020 O O . LEU A 1 267 ? 17.376 7.849 13.839 1.00 43.91 267 LEU A O 1
ATOM 2024 N N . PHE A 1 268 ? 16.536 6.725 15.583 1.00 51.72 268 PHE A N 1
ATOM 2025 C CA . PHE A 1 268 ? 17.092 5.426 15.208 1.00 51.72 268 PHE A CA 1
ATOM 2026 C C . PHE A 1 268 ? 16.561 4.921 13.859 1.00 51.72 268 PHE A C 1
ATOM 2028 O O . PHE A 1 268 ? 17.352 4.495 13.023 1.00 51.72 268 PHE A O 1
ATOM 2035 N N . TYR A 1 269 ? 15.252 5.008 13.601 1.00 47.41 269 TYR A N 1
ATOM 2036 C CA . TYR A 1 269 ? 14.691 4.611 12.305 1.00 47.41 269 TYR A CA 1
ATOM 2037 C C . TYR A 1 269 ? 15.048 5.589 11.184 1.00 47.41 269 TYR A C 1
ATOM 2039 O O . TYR A 1 269 ? 15.356 5.144 10.084 1.00 47.41 269 TYR A O 1
ATOM 2047 N N . ALA A 1 270 ? 15.077 6.897 11.455 1.00 46.25 270 ALA A N 1
ATOM 2048 C CA . ALA A 1 270 ? 15.550 7.893 10.495 1.00 46.25 270 ALA A CA 1
ATOM 2049 C C . ALA A 1 270 ? 17.027 7.662 10.137 1.00 46.25 270 ALA A C 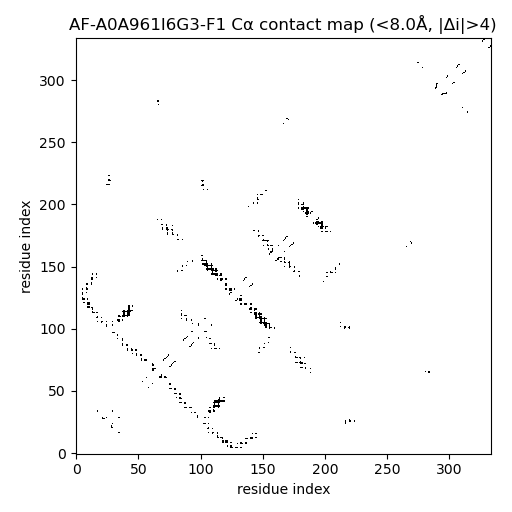1
ATOM 2051 O O . ALA A 1 270 ? 17.381 7.665 8.964 1.00 46.25 270 ALA A O 1
ATOM 2052 N N . LEU A 1 271 ? 17.871 7.372 11.130 1.00 46.84 271 LEU A N 1
ATOM 2053 C CA . LEU A 1 271 ? 19.266 6.978 10.937 1.00 46.84 271 LEU A CA 1
ATOM 2054 C C . LEU A 1 271 ? 19.379 5.628 10.233 1.00 46.84 271 LEU A C 1
ATOM 2056 O O . LEU A 1 271 ? 20.281 5.465 9.426 1.00 46.84 271 LEU A O 1
ATOM 2060 N N . GLY A 1 272 ? 18.470 4.685 10.481 1.00 48.97 272 GLY A N 1
ATOM 2061 C CA . GLY A 1 272 ? 18.396 3.407 9.778 1.00 48.97 272 GLY A CA 1
ATOM 2062 C C . GLY A 1 272 ? 18.083 3.590 8.296 1.00 48.97 272 GLY A C 1
ATOM 2063 O O . GLY A 1 272 ? 18.802 3.061 7.460 1.00 48.97 272 GLY A O 1
ATOM 2064 N N . VAL A 1 273 ? 17.077 4.402 7.966 1.00 48.41 273 VAL A N 1
ATOM 2065 C CA . VAL A 1 273 ? 16.711 4.752 6.585 1.00 48.41 273 VAL A CA 1
ATOM 2066 C C . VAL A 1 273 ? 17.836 5.531 5.912 1.00 48.41 273 VAL A C 1
ATOM 2068 O O . VAL A 1 273 ? 18.237 5.173 4.811 1.00 48.41 273 VAL A O 1
ATOM 2071 N N . VAL A 1 274 ? 18.419 6.528 6.583 1.00 49.72 274 VAL A N 1
ATOM 2072 C CA . VAL A 1 274 ? 19.581 7.267 6.067 1.00 49.72 274 VAL A CA 1
ATOM 2073 C C . VAL A 1 274 ? 20.777 6.338 5.880 1.00 49.72 274 VAL A C 1
ATOM 2075 O O . VAL A 1 274 ? 21.446 6.440 4.863 1.00 49.72 274 VAL A O 1
ATOM 2078 N N . SER A 1 275 ? 21.031 5.395 6.787 1.00 48.16 275 SER A N 1
ATOM 2079 C CA . SER A 1 275 ? 22.115 4.408 6.657 1.00 48.16 275 SER A CA 1
ATOM 2080 C C . SER A 1 275 ? 21.861 3.418 5.526 1.00 48.16 275 SER A C 1
ATOM 2082 O O . SER A 1 275 ? 22.805 3.007 4.865 1.00 48.16 275 SER A O 1
ATOM 2084 N N . LEU A 1 276 ? 20.604 3.056 5.267 1.00 53.62 276 LEU A N 1
ATOM 2085 C CA . LEU A 1 276 ? 20.232 2.163 4.174 1.00 53.62 276 LEU A CA 1
ATOM 2086 C C . LEU A 1 276 ? 20.343 2.870 2.821 1.00 53.62 276 LEU A C 1
ATOM 2088 O O . LEU A 1 276 ? 20.899 2.314 1.883 1.00 53.62 276 LEU A O 1
ATOM 2092 N N . ILE A 1 277 ? 19.893 4.125 2.757 1.00 50.09 277 ILE A N 1
ATOM 2093 C CA . ILE A 1 277 ? 20.059 5.015 1.608 1.00 50.09 277 ILE A CA 1
ATOM 2094 C C . ILE A 1 277 ? 21.554 5.252 1.358 1.00 50.09 277 ILE A C 1
ATOM 2096 O O . ILE A 1 277 ? 22.032 5.055 0.249 1.00 50.09 277 ILE A O 1
ATOM 2100 N N . THR A 1 278 ? 22.324 5.580 2.394 1.00 48.88 278 THR A N 1
ATOM 2101 C CA . THR A 1 278 ? 23.773 5.815 2.296 1.00 48.88 278 THR A CA 1
ATOM 2102 C C . THR A 1 278 ? 24.512 4.531 1.927 1.00 48.88 278 THR A C 1
ATOM 2104 O O . THR A 1 278 ? 25.422 4.578 1.113 1.00 48.88 278 THR A O 1
ATOM 2107 N N . GLY A 1 279 ? 24.102 3.373 2.451 1.00 51.31 279 GLY A N 1
ATOM 2108 C CA . GLY A 1 279 ? 24.636 2.063 2.076 1.00 51.31 279 GLY A CA 1
ATOM 2109 C C . GLY A 1 279 ? 24.321 1.691 0.626 1.00 51.31 279 GLY A C 1
ATOM 2110 O O . GLY A 1 279 ? 25.179 1.138 -0.057 1.00 51.31 279 GLY A O 1
ATOM 2111 N N . LEU A 1 280 ? 23.136 2.058 0.130 1.00 54.44 280 LEU A N 1
ATOM 2112 C CA . LEU A 1 280 ? 22.755 1.917 -1.275 1.00 54.44 280 LEU A CA 1
ATOM 2113 C C . LEU A 1 280 ? 23.617 2.825 -2.164 1.00 54.44 280 LEU A C 1
ATOM 2115 O O . LEU A 1 280 ? 24.239 2.337 -3.099 1.00 54.44 280 LEU A O 1
ATOM 2119 N N . PHE A 1 281 ? 23.732 4.116 -1.839 1.00 50.62 281 PHE A N 1
ATOM 2120 C CA . PHE A 1 281 ? 24.559 5.072 -2.585 1.00 50.62 281 PHE A CA 1
ATOM 2121 C C . PHE A 1 281 ? 26.055 4.733 -2.527 1.00 50.62 281 PHE A C 1
ATOM 2123 O O . PHE A 1 281 ? 26.751 4.867 -3.528 1.00 50.62 281 PHE A O 1
ATOM 2130 N N . PHE A 1 282 ? 26.550 4.233 -1.394 1.00 51.97 282 PHE A N 1
ATOM 2131 C CA . PHE A 1 282 ? 27.924 3.758 -1.249 1.00 51.97 282 PHE A CA 1
ATOM 2132 C C . PHE A 1 282 ? 28.158 2.471 -2.046 1.00 51.97 282 PHE A C 1
ATOM 2134 O O . PHE A 1 282 ? 29.158 2.363 -2.746 1.00 51.97 282 PHE A O 1
ATOM 2141 N N . GLY A 1 283 ? 27.219 1.520 -2.013 1.00 55.22 283 GLY A N 1
ATOM 2142 C CA . GLY A 1 283 ? 27.267 0.312 -2.839 1.00 55.22 283 GLY A CA 1
ATOM 2143 C C . GLY A 1 283 ? 27.251 0.624 -4.337 1.00 55.22 283 GLY A C 1
ATOM 2144 O O . GLY A 1 283 ? 28.015 0.032 -5.094 1.00 55.22 283 GLY A O 1
ATOM 2145 N N . LEU A 1 284 ? 26.449 1.606 -4.753 1.00 56.38 284 LEU A N 1
ATOM 2146 C CA . LEU A 1 284 ? 26.418 2.114 -6.125 1.00 56.38 284 LEU A CA 1
ATOM 2147 C C . LEU A 1 284 ? 27.717 2.842 -6.502 1.00 56.38 284 LEU A C 1
ATOM 2149 O O . LEU A 1 284 ? 28.230 2.625 -7.595 1.00 56.38 284 LEU A O 1
ATOM 2153 N N . GLY A 1 285 ? 28.286 3.647 -5.600 1.00 52.31 285 GLY A N 1
ATOM 2154 C CA . GLY A 1 285 ? 29.571 4.325 -5.806 1.00 52.31 285 GLY A CA 1
ATOM 2155 C C . GLY A 1 285 ? 30.747 3.352 -5.918 1.00 52.31 285 GLY A C 1
ATOM 2156 O O . GLY A 1 285 ? 31.593 3.497 -6.793 1.00 52.31 285 GLY A O 1
ATOM 2157 N N . VAL A 1 286 ? 30.770 2.303 -5.096 1.00 52.47 286 VAL A N 1
ATOM 2158 C CA . VAL A 1 286 ? 31.759 1.222 -5.199 1.00 52.47 286 VAL A CA 1
ATOM 2159 C C . VAL A 1 286 ? 31.559 0.429 -6.494 1.00 52.47 286 VAL A C 1
ATOM 2161 O O . VAL A 1 286 ? 32.528 0.175 -7.204 1.00 52.47 286 VAL A O 1
ATOM 2164 N N . GLY A 1 287 ? 30.313 0.111 -6.862 1.00 53.47 287 GLY A N 1
ATOM 2165 C CA . GLY A 1 287 ? 29.988 -0.511 -8.151 1.00 53.47 287 GLY A CA 1
ATOM 2166 C C . GLY A 1 287 ? 30.436 0.326 -9.357 1.00 53.47 287 GLY A C 1
ATOM 2167 O O . GLY A 1 287 ? 30.927 -0.226 -10.337 1.00 53.47 287 GLY A O 1
ATOM 2168 N N . TYR A 1 288 ? 30.344 1.654 -9.261 1.00 53.19 288 TYR A N 1
ATOM 2169 C CA . TYR A 1 288 ? 30.833 2.595 -10.270 1.00 53.19 288 TYR A CA 1
ATOM 2170 C C . TYR A 1 288 ? 32.367 2.584 -10.403 1.00 53.19 288 TYR A C 1
ATOM 2172 O O . TYR A 1 288 ? 32.887 2.577 -11.519 1.00 53.19 288 TYR A O 1
ATOM 2180 N N . LEU A 1 289 ? 33.104 2.515 -9.289 1.00 51.69 289 LEU A N 1
ATOM 2181 C CA . LEU A 1 289 ? 34.572 2.400 -9.305 1.00 51.69 289 LEU A CA 1
ATOM 2182 C C . LEU A 1 289 ? 35.046 1.071 -9.926 1.00 51.69 289 LEU A C 1
ATOM 2184 O O . LEU A 1 289 ? 36.050 1.050 -10.639 1.00 51.69 289 LEU A O 1
ATOM 2188 N N . PHE A 1 290 ? 34.296 -0.018 -9.719 1.00 51.72 290 PHE A N 1
ATOM 2189 C CA . PHE A 1 290 ? 34.536 -1.306 -10.382 1.00 51.72 290 PHE A CA 1
ATOM 2190 C C . PHE A 1 290 ? 34.214 -1.272 -11.883 1.00 51.72 290 PHE A C 1
ATOM 2192 O O . PHE A 1 290 ? 34.979 -1.806 -12.683 1.00 51.72 290 PHE A O 1
ATOM 2199 N N . TYR A 1 291 ? 33.117 -0.621 -12.285 1.00 51.59 291 TYR A N 1
ATOM 2200 C CA . TYR A 1 291 ? 32.744 -0.462 -13.697 1.00 51.59 291 TYR A CA 1
ATOM 2201 C C . TYR A 1 291 ? 33.821 0.282 -14.503 1.00 51.59 291 TYR A C 1
ATOM 2203 O O . TYR A 1 291 ? 34.105 -0.079 -15.643 1.00 51.59 291 TYR A O 1
ATOM 2211 N N . ASN A 1 292 ? 34.474 1.271 -13.887 1.00 57.28 292 ASN A N 1
ATOM 2212 C CA . ASN A 1 292 ? 35.546 2.050 -14.512 1.00 57.28 292 ASN A CA 1
ATOM 2213 C C . ASN A 1 292 ? 36.949 1.429 -14.365 1.00 57.28 292 ASN A C 1
ATOM 2215 O O . ASN A 1 292 ? 37.934 2.074 -14.718 1.00 57.28 292 ASN A O 1
ATOM 2219 N N . ASN A 1 293 ? 37.058 0.178 -13.894 1.00 54.12 293 ASN A N 1
ATOM 2220 C CA . ASN A 1 293 ? 38.325 -0.553 -13.732 1.00 54.12 293 ASN A CA 1
ATOM 2221 C C . ASN A 1 293 ? 39.362 0.141 -12.820 1.00 54.12 293 ASN A C 1
ATOM 2223 O O . ASN A 1 293 ? 40.551 -0.176 -12.882 1.00 54.12 293 ASN A O 1
ATOM 2227 N N . GLU A 1 294 ? 38.940 1.059 -11.945 1.00 55.09 294 GLU A N 1
ATOM 2228 C CA . GLU A 1 294 ? 39.843 1.698 -10.973 1.00 55.09 294 GLU A CA 1
ATOM 2229 C C . GLU A 1 294 ? 40.217 0.749 -9.823 1.00 55.09 294 GLU A C 1
ATOM 2231 O O . GLU A 1 294 ? 41.243 0.915 -9.164 1.00 55.09 294 GLU A O 1
ATOM 2236 N N . ILE A 1 295 ? 39.400 -0.285 -9.613 1.00 50.34 295 ILE A N 1
ATOM 2237 C CA . ILE A 1 295 ? 39.606 -1.376 -8.662 1.00 50.34 295 ILE A CA 1
ATOM 2238 C C . ILE A 1 295 ? 39.318 -2.659 -9.456 1.00 50.34 295 ILE A C 1
ATOM 2240 O O . ILE A 1 295 ? 38.250 -2.774 -10.047 1.00 50.34 295 ILE A O 1
ATOM 2244 N N . GLY A 1 296 ? 40.293 -3.564 -9.583 1.00 52.41 296 GLY A N 1
ATOM 2245 C CA . GLY A 1 296 ? 40.251 -4.682 -10.543 1.00 52.41 296 GLY A CA 1
ATOM 2246 C C . GLY A 1 296 ? 39.088 -5.687 -10.395 1.00 52.41 296 GLY A C 1
ATOM 2247 O O . GLY A 1 296 ? 38.342 -5.655 -9.422 1.00 52.41 296 GLY A O 1
ATOM 2248 N N . ASP A 1 297 ? 38.994 -6.582 -11.391 1.00 53.03 297 ASP A N 1
ATOM 2249 C CA . ASP A 1 297 ? 37.954 -7.592 -11.707 1.00 53.03 297 ASP A CA 1
ATOM 2250 C C . ASP A 1 297 ? 36.753 -7.745 -10.722 1.00 53.03 297 ASP A C 1
ATOM 2252 O O . ASP A 1 297 ? 36.915 -8.262 -9.606 1.00 53.03 297 ASP A O 1
ATOM 2256 N N . PRO A 1 298 ? 35.519 -7.389 -11.150 1.00 50.03 298 PRO A N 1
ATOM 2257 C CA . PRO A 1 298 ? 34.313 -7.365 -10.314 1.00 50.03 298 PRO A CA 1
ATOM 2258 C C . PRO A 1 298 ? 33.761 -8.738 -9.888 1.00 50.03 298 PRO A C 1
ATOM 2260 O O . PRO A 1 298 ? 32.804 -8.781 -9.112 1.00 50.03 298 PRO A O 1
ATOM 2263 N N . PHE A 1 299 ? 34.330 -9.859 -10.351 1.00 54.47 299 PHE A N 1
ATOM 2264 C CA . PHE A 1 299 ? 33.841 -11.210 -10.022 1.00 54.47 299 PHE A CA 1
ATOM 2265 C C . PHE A 1 299 ? 34.791 -12.052 -9.156 1.00 54.47 299 PHE A C 1
ATOM 2267 O O . PHE A 1 299 ? 34.504 -13.224 -8.895 1.00 54.47 299 PHE A O 1
ATOM 2274 N N . ASN A 1 300 ? 35.894 -11.483 -8.657 1.00 54.75 300 ASN A N 1
ATOM 2275 C CA . ASN A 1 300 ? 36.729 -12.166 -7.668 1.00 54.75 300 ASN A CA 1
ATOM 2276 C C . ASN A 1 300 ? 35.943 -12.339 -6.348 1.00 54.75 300 ASN A C 1
ATOM 2278 O O . ASN A 1 300 ? 35.440 -11.375 -5.766 1.00 54.75 300 ASN A O 1
ATOM 2282 N N . LEU A 1 301 ? 35.864 -13.582 -5.861 1.00 47.81 301 LEU A N 1
ATOM 2283 C CA . LEU A 1 301 ? 35.278 -13.957 -4.573 1.00 47.81 301 LEU A CA 1
ATOM 2284 C C . LEU A 1 301 ? 35.823 -13.097 -3.412 1.00 47.81 301 LEU A C 1
ATOM 2286 O O . LEU A 1 301 ? 35.069 -12.766 -2.503 1.00 47.81 301 LEU A O 1
ATOM 2290 N N . GLU A 1 302 ? 37.087 -12.670 -3.466 1.00 50.56 302 GLU A N 1
ATOM 2291 C CA . GLU A 1 302 ? 37.714 -11.765 -2.493 1.00 50.56 302 GLU A CA 1
ATOM 2292 C C . GLU A 1 302 ? 37.080 -10.365 -2.476 1.00 50.56 302 GLU A C 1
ATOM 2294 O O . GLU A 1 302 ? 36.938 -9.782 -1.403 1.00 50.56 302 GLU A O 1
ATOM 2299 N N . SER A 1 303 ? 36.629 -9.839 -3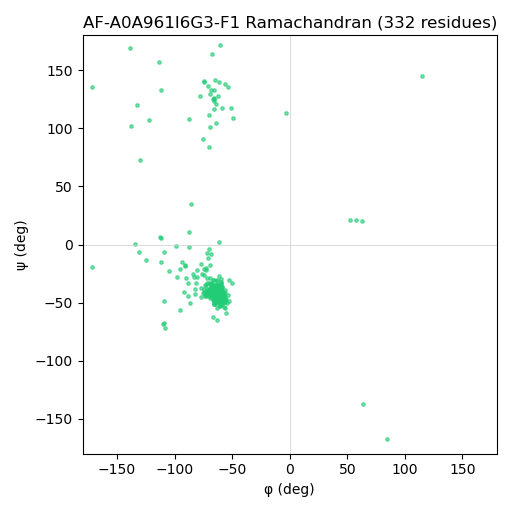.620 1.00 52.03 303 SER A N 1
ATOM 2300 C CA . SER A 1 303 ? 35.977 -8.523 -3.732 1.00 52.03 303 SER A CA 1
ATOM 2301 C C . SER A 1 303 ? 34.557 -8.544 -3.153 1.00 52.03 303 SER A C 1
ATOM 2303 O O . SER A 1 303 ? 34.155 -7.634 -2.425 1.00 52.03 303 SER A O 1
ATOM 2305 N N . VAL A 1 304 ? 33.813 -9.629 -3.399 1.00 52.97 304 VAL A N 1
ATOM 2306 C CA . VAL A 1 304 ? 32.492 -9.874 -2.790 1.00 52.97 304 VAL A CA 1
ATOM 2307 C C . VAL A 1 304 ? 32.631 -10.099 -1.281 1.00 52.97 304 VAL A C 1
ATOM 2309 O O . VAL A 1 304 ? 31.850 -9.564 -0.493 1.00 52.97 304 VAL A O 1
ATOM 2312 N N . ILE A 1 305 ? 33.663 -10.834 -0.860 1.00 52.44 305 ILE A N 1
ATOM 2313 C CA . ILE A 1 305 ? 34.003 -11.022 0.552 1.00 52.44 305 ILE A CA 1
ATOM 2314 C C . ILE A 1 305 ? 34.374 -9.680 1.200 1.00 52.44 305 ILE A C 1
ATOM 2316 O O . ILE A 1 305 ? 33.876 -9.398 2.281 1.00 52.44 305 ILE A O 1
ATOM 2320 N N . MET A 1 306 ? 35.145 -8.806 0.547 1.00 51.31 306 MET A N 1
ATOM 2321 C CA . MET A 1 306 ? 35.454 -7.458 1.052 1.00 51.31 306 MET A CA 1
ATOM 2322 C C . MET A 1 306 ? 34.207 -6.569 1.174 1.00 51.31 306 MET A C 1
ATOM 2324 O O . MET A 1 306 ? 34.063 -5.872 2.177 1.00 51.31 306 MET A O 1
ATOM 2328 N N . TYR A 1 307 ? 33.256 -6.635 0.234 1.00 52.31 307 TYR A N 1
ATOM 2329 C CA . TYR A 1 307 ? 31.960 -5.948 0.354 1.00 52.31 307 TYR A CA 1
ATOM 2330 C C . TYR A 1 307 ? 31.191 -6.408 1.608 1.00 52.31 307 TYR A C 1
ATOM 2332 O O . TYR A 1 307 ? 30.743 -5.584 2.406 1.00 52.31 307 TYR A O 1
ATOM 2340 N N . PHE A 1 308 ? 31.117 -7.720 1.853 1.00 51.91 308 PHE A N 1
ATOM 2341 C CA . PHE A 1 308 ? 30.450 -8.278 3.035 1.00 51.91 308 PHE A CA 1
ATOM 2342 C C . PHE A 1 308 ? 31.249 -8.146 4.345 1.00 51.91 308 PHE A C 1
ATOM 2344 O O . PHE A 1 308 ? 30.635 -8.108 5.407 1.00 51.91 308 PHE A O 1
ATOM 2351 N N . LEU A 1 309 ? 32.582 -8.053 4.301 1.00 47.88 309 LEU A N 1
ATOM 2352 C CA . LEU A 1 309 ? 33.460 -7.916 5.474 1.00 47.88 309 LEU A CA 1
ATOM 2353 C C . LEU A 1 309 ? 33.753 -6.462 5.860 1.00 47.88 309 LEU A C 1
ATOM 2355 O O . LEU A 1 309 ? 34.164 -6.217 6.991 1.00 47.88 309 LEU A O 1
ATOM 2359 N N . VAL A 1 310 ? 33.540 -5.494 4.966 1.00 51.69 310 VAL A N 1
ATOM 2360 C CA . VAL A 1 310 ? 33.778 -4.070 5.254 1.00 51.69 310 VAL A CA 1
ATOM 2361 C C . VAL A 1 310 ? 32.463 -3.298 5.355 1.00 51.69 310 VAL A C 1
ATOM 2363 O O . VAL A 1 310 ? 32.252 -2.610 6.351 1.00 51.69 310 VAL A O 1
ATOM 2366 N N . ALA A 1 311 ? 31.531 -3.445 4.405 1.00 49.84 311 ALA A N 1
ATOM 2367 C CA . ALA A 1 311 ? 30.297 -2.649 4.401 1.00 49.84 311 ALA A CA 1
ATOM 2368 C C . ALA A 1 311 ? 29.276 -3.125 5.451 1.00 49.84 311 ALA A C 1
ATOM 2370 O O . ALA A 1 311 ? 28.683 -2.310 6.161 1.00 49.84 311 ALA A O 1
ATOM 2371 N N . LEU A 1 312 ? 29.110 -4.444 5.606 1.00 45.97 312 LEU A N 1
ATOM 2372 C CA . LEU A 1 312 ? 28.201 -5.023 6.602 1.00 45.97 312 LEU A CA 1
ATOM 2373 C C . LEU A 1 312 ? 28.687 -4.792 8.048 1.00 45.97 312 LEU A C 1
ATOM 2375 O O . LEU A 1 312 ? 27.859 -4.464 8.898 1.00 45.97 312 LEU A O 1
ATOM 2379 N N . PRO A 1 313 ? 29.997 -4.900 8.358 1.00 47.19 313 PRO A N 1
ATOM 2380 C CA . PRO A 1 313 ? 30.512 -4.641 9.695 1.00 47.19 313 PRO A CA 1
ATOM 2381 C C . PRO A 1 313 ? 30.703 -3.163 10.003 1.00 47.19 313 PRO A C 1
ATOM 2383 O O . PRO A 1 313 ? 30.665 -2.841 11.175 1.00 47.19 313 PRO A O 1
ATOM 2386 N N . LEU A 1 314 ? 30.832 -2.242 9.039 1.00 45.03 314 LEU A N 1
ATOM 2387 C CA . LEU A 1 314 ? 30.744 -0.803 9.346 1.00 45.03 314 LEU A CA 1
ATOM 2388 C C . LEU A 1 314 ? 29.307 -0.384 9.680 1.00 45.03 314 LEU A C 1
ATOM 2390 O O . LEU A 1 314 ? 29.090 0.320 10.667 1.00 45.03 314 LEU A O 1
ATOM 2394 N N . ALA A 1 315 ? 28.320 -0.884 8.928 1.00 48.56 315 ALA A N 1
ATOM 2395 C CA . ALA A 1 315 ? 26.912 -0.717 9.279 1.00 48.56 315 ALA A CA 1
ATOM 2396 C C . ALA A 1 315 ? 26.600 -1.397 10.627 1.00 48.56 315 ALA A C 1
ATOM 2398 O O . ALA A 1 315 ? 25.961 -0.810 11.495 1.00 48.56 315 ALA A O 1
ATOM 2399 N N . GLY A 1 316 ? 27.129 -2.603 10.848 1.00 45.19 316 GLY A N 1
ATOM 2400 C CA . GLY A 1 316 ? 26.959 -3.387 12.069 1.00 45.19 316 GLY A CA 1
ATOM 2401 C C . GLY A 1 316 ? 27.736 -2.881 13.293 1.00 45.19 316 GLY A C 1
ATOM 2402 O O . GLY A 1 316 ? 27.224 -2.966 14.401 1.00 45.19 316 GLY A O 1
ATOM 2403 N N . ALA A 1 317 ? 28.938 -2.326 13.144 1.00 44.66 317 ALA A N 1
ATOM 2404 C CA . ALA A 1 317 ? 29.775 -1.856 14.256 1.00 44.66 317 ALA A CA 1
ATOM 2405 C C . ALA A 1 317 ? 29.234 -0.570 14.884 1.00 44.66 317 ALA A C 1
ATOM 2407 O O . ALA A 1 317 ? 29.508 -0.299 16.049 1.00 44.66 317 ALA A O 1
ATOM 2408 N N . VAL A 1 318 ? 28.424 0.191 14.147 1.00 50.53 318 VAL A N 1
ATOM 2409 C CA . VAL A 1 318 ? 27.630 1.289 14.706 1.00 50.53 318 VAL A CA 1
ATOM 2410 C C . VAL A 1 318 ? 26.279 0.764 15.204 1.00 50.53 318 VAL A C 1
ATOM 2412 O O . VAL A 1 318 ? 25.863 1.085 16.313 1.00 50.53 318 VAL A O 1
ATOM 2415 N N . PHE A 1 319 ? 25.609 -0.097 14.432 1.00 46.66 319 PHE A N 1
ATOM 2416 C CA . PHE A 1 319 ? 24.242 -0.546 14.708 1.00 46.66 319 PHE A CA 1
ATOM 2417 C C . PHE A 1 319 ? 24.118 -1.538 15.878 1.00 46.66 319 PHE A C 1
ATOM 2419 O O . PHE A 1 319 ? 23.239 -1.376 16.721 1.00 46.66 319 PHE A O 1
ATOM 2426 N N . PHE A 1 320 ? 24.989 -2.546 15.987 1.00 46.94 320 PHE A N 1
ATOM 2427 C CA . PHE A 1 320 ? 24.880 -3.616 16.990 1.00 46.94 320 PHE A CA 1
ATOM 2428 C C . PHE A 1 320 ? 25.255 -3.196 18.420 1.00 46.94 320 PHE A C 1
ATOM 2430 O O . PHE A 1 320 ? 24.546 -3.610 19.338 1.00 46.94 320 PHE A O 1
ATOM 2437 N N . PRO A 1 321 ? 26.282 -2.358 18.671 1.00 50.41 321 PRO A N 1
ATOM 2438 C CA . PRO A 1 321 ? 26.549 -1.850 20.019 1.00 50.41 321 PRO A CA 1
ATOM 2439 C C . PRO A 1 321 ? 25.445 -0.912 20.525 1.00 50.41 321 PRO A C 1
ATOM 2441 O O . PRO A 1 321 ? 25.079 -0.978 21.697 1.00 50.41 321 PRO A O 1
ATOM 2444 N N . LEU A 1 322 ? 24.859 -0.095 19.639 1.00 46.75 322 LEU A N 1
ATOM 2445 C CA . LEU A 1 322 ? 23.704 0.761 19.941 1.00 46.75 322 LEU A CA 1
ATOM 2446 C C . LEU A 1 322 ? 22.432 -0.059 20.194 1.00 46.75 322 LEU A C 1
ATOM 2448 O O . LEU A 1 322 ? 21.735 0.187 21.178 1.00 46.75 322 LEU A O 1
ATOM 2452 N N . LEU A 1 323 ? 22.172 -1.078 19.369 1.00 44.69 323 LEU A N 1
ATOM 2453 C CA . LEU A 1 323 ? 21.077 -2.031 19.561 1.00 44.69 323 LEU A CA 1
ATOM 2454 C C . LEU A 1 323 ? 21.239 -2.806 20.877 1.00 44.69 323 LEU A C 1
ATOM 2456 O O . LEU A 1 323 ? 20.283 -2.925 21.636 1.00 44.69 323 LEU A O 1
ATOM 2460 N N . GLY A 1 324 ? 22.449 -3.273 21.195 1.00 48.25 324 GLY A N 1
ATOM 2461 C CA . GLY A 1 324 ? 22.759 -3.970 22.445 1.00 48.25 324 GLY A CA 1
ATOM 2462 C C . GLY A 1 324 ? 22.607 -3.081 23.683 1.00 48.25 324 GLY A C 1
ATOM 2463 O O . GLY A 1 324 ? 22.000 -3.500 24.667 1.00 48.25 324 GLY A O 1
ATOM 2464 N N . HIS A 1 325 ? 23.084 -1.833 23.627 1.00 49.69 325 HIS A N 1
ATOM 2465 C CA . HIS A 1 325 ? 22.923 -0.859 24.711 1.00 49.69 325 HIS A CA 1
ATOM 2466 C C . HIS A 1 325 ? 21.446 -0.470 24.920 1.00 49.69 325 HIS A C 1
ATOM 2468 O O . HIS A 1 325 ? 20.990 -0.353 26.057 1.00 49.69 325 HIS A O 1
ATOM 2474 N N . MET A 1 326 ? 20.666 -0.340 23.838 1.00 46.53 326 MET A N 1
ATOM 2475 C CA . MET A 1 326 ? 19.235 -0.027 23.908 1.00 46.53 326 MET A CA 1
ATOM 2476 C C . MET A 1 326 ? 18.370 -1.203 24.350 1.00 46.53 326 MET A C 1
ATOM 2478 O O . MET A 1 326 ? 17.468 -0.981 25.147 1.00 46.53 326 MET A O 1
ATOM 2482 N N . LEU A 1 327 ? 18.623 -2.435 23.896 1.00 46.25 327 LEU A N 1
ATOM 2483 C CA . LEU A 1 327 ? 17.900 -3.620 24.379 1.00 46.25 327 LEU A CA 1
ATOM 2484 C C . LEU A 1 327 ? 18.111 -3.811 25.886 1.00 46.25 327 LEU A C 1
ATOM 2486 O O . LEU A 1 327 ? 17.172 -4.166 26.594 1.00 46.25 327 LEU A O 1
ATOM 2490 N N . ARG A 1 328 ? 19.306 -3.479 26.393 1.00 49.47 328 ARG A N 1
ATOM 2491 C CA . ARG A 1 328 ? 19.587 -3.454 27.833 1.00 49.47 328 ARG A CA 1
ATOM 2492 C C . ARG A 1 328 ? 18.709 -2.439 28.577 1.00 49.47 328 ARG A C 1
ATOM 2494 O O . ARG A 1 328 ? 18.096 -2.799 29.570 1.00 49.47 328 ARG A O 1
ATOM 2501 N N . ARG A 1 329 ? 18.559 -1.222 28.042 1.00 50.03 329 ARG A N 1
ATOM 2502 C CA . ARG A 1 329 ? 17.678 -0.178 28.607 1.00 50.03 329 ARG A CA 1
ATOM 2503 C C . ARG A 1 329 ? 16.180 -0.405 28.393 1.00 50.03 329 ARG A C 1
ATOM 2505 O O . ARG A 1 329 ? 15.372 0.137 29.128 1.00 50.03 329 ARG A O 1
ATOM 2512 N N . LEU A 1 330 ? 15.784 -1.137 27.351 1.00 44.66 330 LEU A N 1
ATOM 2513 C CA . LEU A 1 330 ? 14.375 -1.387 27.020 1.00 44.66 330 LEU A CA 1
ATOM 2514 C C . LEU A 1 330 ? 13.766 -2.537 27.822 1.00 44.66 330 LEU A C 1
ATOM 2516 O O . LEU A 1 330 ? 12.547 -2.543 27.983 1.00 44.66 330 LEU A O 1
ATOM 2520 N N . PHE A 1 331 ? 14.589 -3.498 28.250 1.00 45.41 331 PHE A N 1
ATOM 2521 C CA . PHE A 1 331 ? 14.135 -4.754 28.851 1.00 45.41 331 PHE A CA 1
ATOM 2522 C C . PHE A 1 331 ? 14.720 -5.053 30.240 1.00 45.41 331 PHE A C 1
ATOM 2524 O O . PHE A 1 331 ? 14.219 -5.967 30.887 1.00 45.41 331 PHE A O 1
ATOM 2531 N N . PHE A 1 332 ? 15.766 -4.348 30.692 1.00 50.84 332 PHE A N 1
ATOM 2532 C CA . PHE A 1 332 ? 16.489 -4.709 31.923 1.00 50.84 332 PHE A CA 1
ATOM 2533 C C . PHE A 1 332 ? 16.790 -3.542 32.878 1.00 50.84 332 PHE A C 1
ATOM 2535 O O . PHE A 1 332 ? 17.395 -3.779 33.921 1.00 50.84 332 PHE A O 1
ATOM 2542 N N . GLU A 1 333 ? 16.389 -2.311 32.557 1.00 43.88 333 GLU A N 1
ATOM 2543 C CA . GLU A 1 333 ? 16.478 -1.166 33.473 1.00 43.88 333 GLU A CA 1
ATOM 2544 C C . GLU A 1 333 ? 15.065 -0.587 33.652 1.00 43.88 333 GLU A C 1
ATOM 2546 O O . GLU A 1 333 ? 14.519 -0.011 32.708 1.00 43.88 333 GLU A O 1
ATOM 2551 N N . ASP A 1 334 ? 14.479 -0.825 34.834 1.00 42.25 334 ASP A N 1
ATOM 2552 C CA . ASP A 1 334 ? 13.272 -0.159 35.355 1.00 42.25 334 ASP A CA 1
ATOM 2553 C C . ASP A 1 334 ? 13.632 1.200 35.979 1.00 42.25 334 ASP A C 1
ATOM 2555 O O . ASP A 1 334 ? 14.642 1.260 36.725 1.00 42.25 334 ASP A O 1
#

Mean predicted aligned error: 13.34 Å

Sequence (334 aa):
MAIVGLTLLALAPGIFLVIYFQRRDRVQREPWKVIIISFLLGALTVILAAALEIALLGDDDFGSTIPELAFSMFLIVALVEELCKLLVIQFYSARRPEFDELMDGLVYGAAAAAGFATLENVGYVLENGFLVGIIRAVLSVPMHVLTGAWIGYWIARSRFEGTPYYLTVLIGLGMAIFVHGTFNVGVMAEQKAFIVMSVVVVLILLGLVIVVARRALQLSEAQARESLVDRIARTSTLPVSMGGP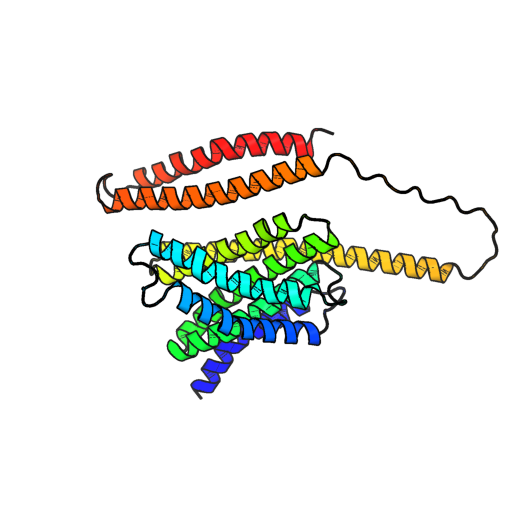MASAGEGQPVAGGHARTVLIALFYALGVVSLITGLFFGLGVGYLFYNNEIGDPFNLESVIMYFLVALPLAGAVFFPLLGHMLRRLFFED

Solvent-accessible surface area (backbone atoms only — not comparable to full-atom values): 17304 Å² total; per-residue (Å²): 111,69,67,63,51,45,52,47,48,22,43,46,45,26,55,51,51,38,53,49,43,50,65,65,47,77,78,74,63,76,58,63,70,60,40,51,50,34,16,53,48,12,26,54,31,42,59,54,28,53,54,51,45,48,70,73,48,59,93,57,73,65,48,95,46,73,69,43,26,42,47,37,2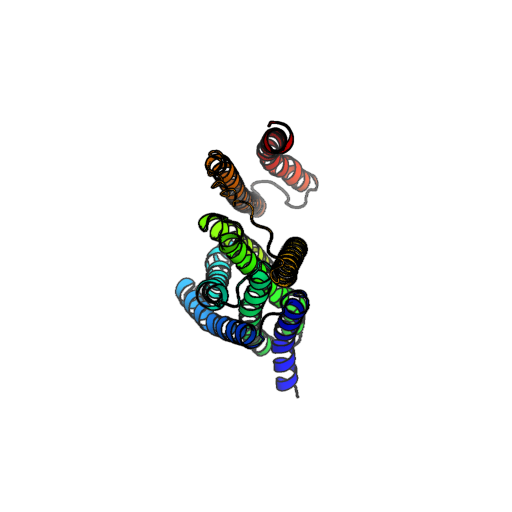5,30,71,42,51,22,38,44,44,50,49,38,34,45,49,42,31,62,71,49,50,65,68,35,82,82,52,75,48,44,47,44,16,31,37,39,11,21,15,12,18,17,20,21,34,20,50,52,36,39,55,51,23,72,76,66,33,66,69,53,25,55,52,34,45,70,47,53,37,51,41,38,20,50,33,24,17,45,31,18,31,27,53,24,36,32,72,76,68,67,40,57,61,67,55,26,48,54,54,16,48,47,48,30,21,48,47,46,11,47,30,46,35,10,65,72,65,80,36,72,72,39,38,51,47,23,53,51,46,45,52,50,49,49,52,50,49,52,54,53,48,52,52,23,47,53,50,47,50,49,53,54,50,52,56,49,52,54,51,48,53,64,63,70,60,60,87,74,91,72,92,73,86,86,79,80,83,77,83,81,76,82,75,92,59,58,66,65,57,50,50,53,52,51,50,50,51,52,48,47,51,49,48,50,51,48,48,48,54,49,52,49,51,52,50,50,40,38,74,70,59,79,44,73,72,90,79,44,68,67,57,58,46,46,48,58,65,47,55,51,44,56,56,38,66,59,46,49,60,52,50,52,57,45,51,44,53,74,74,73,57,134

Foldseek 3Di:
DQLVLLLCLLQVLLVVQLVVLQVLQDQQRDDVVLLQVLLQQLLVLLVVLVVQLCVVQPPHDCDPDLVSVLCSLQVRNQLSSLVSLLCSLVVRQCPDPSLDFLSSLLSSLLSSQSSNSSNVLSVCCVVPHDVSSVVCSPQVSLLSSLLSSQLSNLSSCVVPVVQPVVVSCCRSSVLSSVLRSLLSSLVPVPDPVSNVSNVVSSVVSVVVSVVSSVVRSVVSVVVSVVVVVVVVVVVVPPDPDDDDDDDDDDDDDDDPPVPVVSVVVVVVVVVVSVLVVVLVVVVSVVVVCDVVCVDDDPPPPVNVVCCCVPSVVVSVVVVVVVVVVVVCVVPPND